Protein AF-0000000087523598 (afdb_homodimer)

InterPro domains:
  IPR000644 CBS domain [PF00571] (16-59)
  IPR000644 CBS domain [PF00571] (72-126)
  IPR000644 CBS domain [PS51371] (9-70)
  IPR000644 CBS domain [PS51371] (76-131)
  IPR000644 CBS domain [SM00116] (14-61)
  IPR000644 CBS domain [SM00116] (79-126)
  IPR044725 CBS domain-containing protein CBSX3, CBS domain [cd04623] (12-123)
  IPR046342 CBS domain superfamily [G3DSA:3.10.580.10] (2-142)
  IPR046342 CBS domain superfamily [SSF54631] (15-140)
  IPR051257 Diverse Function CBS-Domain-Containing Protein [PTHR43080] (14-141)

Solvent-accessible surface area (backbone atoms only — not comparable to full-atom values): 15356 Å² total; per-residue (Å²): 132,64,23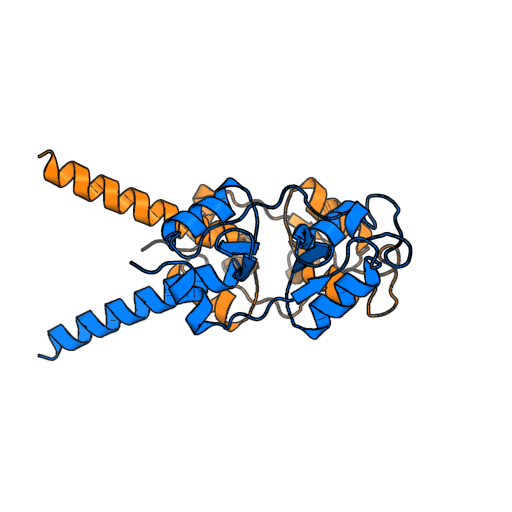,43,46,60,54,35,70,73,75,48,54,74,74,60,65,38,43,47,74,39,28,37,43,56,48,45,51,50,23,60,74,69,73,42,64,56,31,40,22,30,61,82,80,40,79,64,24,35,39,37,36,60,37,51,52,61,52,24,66,78,62,74,46,50,48,76,79,31,38,33,60,79,47,34,46,64,83,64,72,66,44,39,47,78,40,36,49,68,57,51,55,50,47,33,58,75,69,70,47,58,66,37,41,26,34,59,89,78,39,75,62,30,65,45,39,52,65,54,54,53,47,49,53,51,52,51,52,54,52,51,50,51,51,54,50,56,58,61,78,94,130,64,23,42,46,60,55,34,69,73,75,48,51,74,76,59,65,39,42,47,74,40,27,37,42,57,51,45,51,50,22,61,74,68,73,43,65,54,30,40,22,30,61,83,80,41,80,62,25,34,38,36,36,60,38,50,52,60,53,26,65,77,63,74,44,49,49,75,79,30,39,34,59,80,49,35,46,64,82,64,70,65,43,39,48,78,41,36,52,68,56,52,53,50,45,31,59,74,70,70,46,57,65,37,41,26,32,59,89,79,40,75,61,27,65,45,38,52,67,55,52,52,46,49,53,51,52,50,51,52,51,52,49,51,52,55,49,56,59,60,77,94

Radius of gyration: 20.02 Å; Cα contacts (8 Å, |Δi|>4): 479; chains: 2; bounding box: 51×65×48 Å

Nearest PDB structures (foldseek):
  4fry-assembly1_A  TM=9.814E-01  e=2.074E-16  Burkholderia ambifaria MC40-6
  2rc3-assembly1_D  TM=9.740E-01  e=4.924E-16  Nitrosomonas europaea ATCC 19718
  3fhm-assembly2_C  TM=9.532E-01  e=2.291E-12  Agrobacterium fabrum str. C58
  2yzi-assembly1_A  TM=9.212E-01  e=1.159E-10  Pyrococcus horikoshii
  5nmu-assembly1_C-2  TM=8.965E-01  e=7.459E-10  Microcystis aeruginosa PCC 7806

Foldseek 3Di:
DAFQLNLCVVPDADAAAAEQFQFLVVQVVSCVVVVHFKHFYDDDQAGFFMAGVVLVVPPDVVVPHDRRRDGSNRRTDPPAAAAERGHHLVNVVVCCVVVVHFKHFYDDVRGTRHMDGVVSSVVVVVVVVVVVVVVVVVVVVD/DAFQLNLCVVPDADAAAAEQFDFLVVQVVSCVVVVHFKHFYDDDQAGFFMAGVVLVVPPDVVVPHDRRRDGSNRRTDPPAAAAERGHHLVNVVVCCVVVVHFKHFYDDVRGTRHMDGVVSSVVVVVVVVVVVVVVVVVVVVD

Secondary structure (DSSP, 8-state):
--BHHHHHHHH-----EE-TTSBHHHHHHHHHHHT-SEEEEEETTEEEEEEEHHHHHHHTGGGT--TTT-BGGGTSBSSPP-B-TT-BHHHHHHHHHHHT-SEEEEEETTEEEEEEEHHHHHHHHHHHHHHHHHHHHHHHH-/--BHHHHHHHH-----EE-TTSBHHHHHHHHHHHT-SEEEEEETTEEEEEEEHHHHHHHTGGGT--TTT-BGGGTSBSSPP-B-TT-BHHHHHHHHHHHT-SEEEEEETTEEEEEEEHHHHHHHHHHHHHHHHHHHHHHHH-

Sequence (284 aa):
MRNARHLLEGKGDAIYSAAPQDSVLTAIRRMAEHHVGALLVMDGERLVGIVSERDYARKVILMDRSSRDTAVADIMAAPVITVTPTTTLSECMHTVTTQRIRHLPVVDGERVVGVLSIGDLVKAVIDEQSEEIEQLQTYITRMRNARHLLEGKGDAIYSAAPQDSVLTAIRRMAEHHVGALLVMDGERLVGIVSERDYARKVILMDRSSRDTAVADIMAAPVITVTPTTTLSECMHTVTTQRIRHLPVVDGERVVGVLSIGDLVKAVIDEQSEEIEQLQTYITR

Structure (mmCIF, N/CA/C/O backbone):
data_AF-0000000087523598-model_v1
#
loop_
_entity.id
_entity.type
_entity.pdbx_description
1 polymer 'CBS domain protein'
#
loop_
_atom_site.group_PDB
_atom_site.id
_atom_site.type_symbol
_atom_site.label_atom_id
_atom_site.label_alt_id
_atom_site.label_comp_id
_atom_site.label_asym_id
_atom_site.label_entity_id
_atom_site.label_seq_id
_atom_site.pdbx_PDB_ins_code
_atom_site.Cartn_x
_atom_site.Cartn_y
_atom_site.Cartn_z
_atom_site.occupancy
_atom_site.B_iso_or_equiv
_atom_site.auth_seq_id
_atom_site.auth_comp_id
_atom_site.auth_asym_id
_atom_site.auth_atom_id
_atom_site.pdbx_PDB_model_num
ATOM 1 N N . MET A 1 1 ? -12.961 19.672 10.336 1 73.94 1 MET A N 1
ATOM 2 C CA . MET A 1 1 ? -11.961 18.609 10.25 1 73.94 1 MET A CA 1
ATOM 3 C C . MET A 1 1 ? -12.367 17.562 9.211 1 73.94 1 MET A C 1
ATOM 5 O O . MET A 1 1 ? -13.539 17.203 9.117 1 73.94 1 MET A O 1
ATOM 9 N N . ARG A 1 2 ? -11.484 17.172 8.312 1 88.25 2 ARG A N 1
ATOM 10 C CA . ARG A 1 2 ? -11.836 16.219 7.258 1 88.25 2 ARG A CA 1
ATOM 11 C C . ARG A 1 2 ? -12.055 14.828 7.828 1 88.25 2 ARG A C 1
ATOM 13 O O . ARG A 1 2 ? -11.281 14.367 8.672 1 88.25 2 ARG A O 1
ATOM 20 N N . ASN A 1 3 ? -13.227 14.328 7.48 1 95.25 3 ASN A N 1
ATOM 21 C CA . ASN A 1 3 ? -13.547 12.977 7.941 1 95.25 3 ASN A CA 1
ATOM 22 C C . ASN A 1 3 ? -13.773 12.031 6.77 1 95.25 3 ASN A C 1
ATOM 24 O O . ASN A 1 3 ? -13.648 12.422 5.609 1 95.25 3 ASN A O 1
ATOM 28 N N . ALA A 1 4 ? -14.078 10.734 7.059 1 96.75 4 ALA A N 1
ATOM 29 C CA . ALA A 1 4 ? -14.172 9.68 6.051 1 96.75 4 ALA A CA 1
ATOM 30 C C . ALA A 1 4 ? -15.234 10.008 5.008 1 96.75 4 ALA A C 1
ATOM 32 O O . ALA A 1 4 ? -15.055 9.75 3.818 1 96.75 4 ALA A O 1
ATOM 33 N N . ARG A 1 5 ? -16.328 10.578 5.445 1 95.19 5 ARG A N 1
ATOM 34 C CA . ARG A 1 5 ? -17.391 10.961 4.531 1 95.19 5 ARG A CA 1
ATOM 35 C C . ARG A 1 5 ? -16.906 11.953 3.486 1 95.19 5 ARG A C 1
ATOM 37 O O . ARG A 1 5 ? -17.188 11.805 2.295 1 95.19 5 ARG A O 1
ATOM 44 N N . HIS A 1 6 ? -16.234 12.969 3.906 1 93.94 6 HIS A N 1
ATOM 45 C CA . HIS A 1 6 ? -15.695 13.984 3.012 1 93.94 6 HIS A CA 1
ATOM 46 C C . HIS A 1 6 ? -14.742 13.375 1.992 1 93.94 6 HIS A C 1
ATOM 48 O O . HIS A 1 6 ? -14.758 13.742 0.815 1 93.94 6 HIS A O 1
ATOM 54 N N . LEU A 1 7 ? -13.906 12.43 2.52 1 94.75 7 LEU A N 1
ATOM 55 C CA . LEU A 1 7 ? -12.93 11.7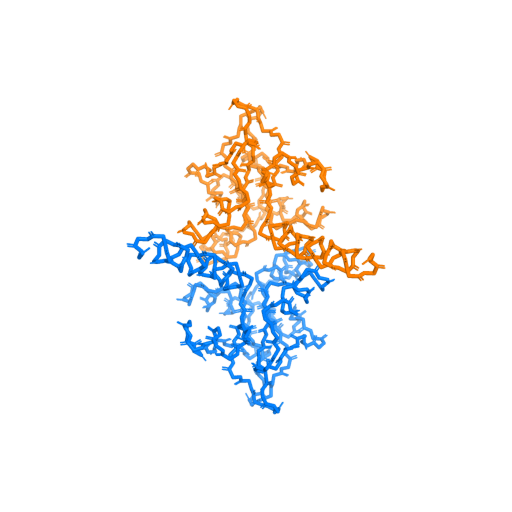97 1.636 1 94.75 7 LEU A CA 1
ATOM 56 C C . LEU A 1 7 ? -13.633 10.953 0.576 1 94.75 7 LEU A C 1
ATOM 58 O O . LEU A 1 7 ? -13.219 10.938 -0.584 1 94.75 7 LEU A O 1
ATOM 62 N N . LEU A 1 8 ? -14.695 10.25 0.98 1 95.5 8 LEU A N 1
ATOM 63 C CA . LEU A 1 8 ? -15.445 9.414 0.044 1 95.5 8 LEU A CA 1
ATOM 64 C C . LEU A 1 8 ? -16.141 10.266 -1.011 1 95.5 8 LEU A C 1
ATOM 66 O O . LEU A 1 8 ? -16.25 9.859 -2.168 1 95.5 8 LEU A O 1
ATOM 70 N N . GLU A 1 9 ? -16.656 11.398 -0.624 1 92 9 GLU A N 1
ATOM 71 C CA . GLU A 1 9 ? -17.328 12.305 -1.554 1 92 9 GLU A CA 1
ATOM 72 C C . GLU A 1 9 ? -16.375 12.75 -2.666 1 92 9 GLU A C 1
ATOM 74 O O . GLU A 1 9 ? -16.797 12.93 -3.811 1 92 9 GLU A O 1
ATOM 79 N N . GLY A 1 10 ? -15.164 12.898 -2.402 1 87.94 10 GLY A N 1
ATOM 80 C CA . GLY A 1 10 ? -14.188 13.32 -3.391 1 87.94 10 GLY A CA 1
ATOM 81 C C . GLY A 1 10 ? -13.773 12.211 -4.336 1 87.94 10 GLY A C 1
ATOM 82 O O . GLY A 1 10 ? -13.508 12.453 -5.512 1 87.94 10 GLY A O 1
ATOM 83 N N . LYS A 1 11 ? -13.594 11.039 -3.846 1 85.5 11 LYS A N 1
ATOM 84 C CA . LYS A 1 11 ? -13.055 9.945 -4.652 1 85.5 11 LYS A CA 1
ATOM 85 C C . LYS A 1 11 ? -14.172 9.156 -5.32 1 85.5 11 LYS A C 1
ATOM 87 O O . LYS A 1 11 ? -13.953 8.508 -6.344 1 85.5 11 LYS A O 1
ATOM 92 N N . GLY A 1 12 ? -15.344 9.203 -4.797 1 80.75 12 GLY A N 1
ATOM 93 C CA . GLY A 1 12 ? -16.438 8.336 -5.195 1 80.75 12 GLY A CA 1
ATOM 94 C C . GLY A 1 12 ? -16.656 7.18 -4.234 1 80.75 12 GLY A C 1
ATOM 95 O O . GLY A 1 12 ? -15.805 6.887 -3.396 1 80.75 12 GLY A O 1
ATOM 96 N N . ASP A 1 13 ? -17.828 6.559 -4.332 1 73.75 13 ASP A N 1
ATOM 97 C CA . ASP A 1 13 ? -18.219 5.551 -3.354 1 73.75 13 ASP A CA 1
ATOM 98 C C . ASP A 1 13 ? -18.312 4.168 -3.996 1 73.75 13 ASP A C 1
ATOM 100 O O . ASP A 1 13 ? -19 3.283 -3.49 1 73.75 13 ASP A O 1
ATOM 104 N N . ALA A 1 14 ? -17.5 3.998 -5.047 1 87 14 ALA A N 1
ATOM 105 C CA . ALA A 1 14 ? -17.531 2.678 -5.672 1 87 14 ALA A CA 1
ATOM 106 C C . ALA A 1 14 ? -17.016 1.607 -4.715 1 87 14 ALA A C 1
ATOM 108 O O . ALA A 1 14 ? -16.031 1.823 -4 1 87 14 ALA A O 1
ATOM 109 N N . ILE A 1 15 ? -17.75 0.585 -4.637 1 92.94 15 ILE A N 1
ATOM 110 C CA . ILE A 1 15 ? -17.391 -0.559 -3.812 1 92.94 15 ILE A CA 1
ATOM 111 C C . ILE A 1 15 ? -17.109 -1.769 -4.703 1 92.94 15 ILE A C 1
ATOM 113 O O . ILE A 1 15 ? -18.016 -2.264 -5.387 1 92.94 15 ILE A O 1
ATOM 117 N N . TYR A 1 16 ? -15.93 -2.189 -4.75 1 97.88 16 TYR A N 1
ATOM 118 C CA . TYR A 1 16 ? -15.555 -3.406 -5.461 1 97.88 16 TYR A CA 1
ATOM 119 C C . TYR A 1 16 ? -15.438 -4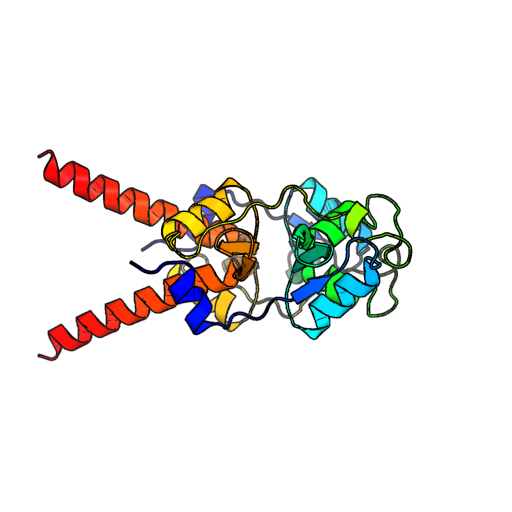.586 -4.504 1 97.88 16 TYR A C 1
ATOM 121 O O . TYR A 1 16 ? -14.844 -4.461 -3.428 1 97.88 16 TYR A O 1
ATOM 129 N N . SER A 1 17 ? -16.062 -5.664 -4.844 1 98.56 17 SER A N 1
ATOM 130 C CA . SER A 1 17 ? -16.156 -6.762 -3.891 1 98.56 17 SER A CA 1
ATOM 131 C C . SER A 1 17 ? -15.992 -8.109 -4.582 1 98.56 17 SER A C 1
ATOM 133 O O . SER A 1 17 ? -16.016 -8.188 -5.812 1 98.56 17 SER A O 1
ATOM 135 N N . ALA A 1 18 ? -15.719 -9.102 -3.867 1 98.81 18 ALA A N 1
ATOM 136 C CA . ALA A 1 18 ? -15.758 -10.508 -4.25 1 98.81 18 ALA A CA 1
ATOM 137 C C . ALA A 1 18 ? -16.656 -11.312 -3.312 1 98.81 18 ALA A C 1
ATOM 139 O O . ALA A 1 18 ? -16.938 -10.875 -2.191 1 98.81 18 ALA A O 1
ATOM 140 N N . ALA A 1 19 ? -17.125 -12.406 -3.783 1 98.81 19 ALA A N 1
ATOM 141 C CA . ALA A 1 19 ? -17.797 -13.367 -2.914 1 98.81 19 ALA A CA 1
ATOM 142 C C . ALA A 1 19 ? -16.797 -14.297 -2.244 1 98.81 19 ALA A C 1
ATOM 144 O O . ALA A 1 19 ? -15.703 -14.547 -2.779 1 98.81 19 ALA A O 1
ATOM 145 N N . PRO A 1 20 ? -17.172 -14.875 -1.056 1 98.75 20 PRO A N 1
ATOM 146 C CA . PRO A 1 20 ? -16.266 -15.773 -0.359 1 98.75 20 PRO A CA 1
ATOM 147 C C . PRO A 1 20 ? -15.844 -16.969 -1.217 1 98.75 20 PRO A C 1
ATOM 149 O O . PRO A 1 20 ? -14.711 -17.438 -1.107 1 98.75 20 PRO A O 1
ATOM 152 N N . GLN A 1 21 ? -16.656 -17.375 -2.139 1 98.69 21 GLN A N 1
ATOM 153 C CA . GLN A 1 21 ? -16.406 -18.609 -2.881 1 98.69 21 GLN A CA 1
ATOM 154 C C . GLN A 1 21 ? -15.68 -18.312 -4.191 1 98.69 21 GLN A C 1
ATOM 156 O O . GLN A 1 21 ? -15.227 -19.234 -4.871 1 98.69 21 GLN A O 1
ATOM 161 N N . ASP A 1 22 ? -15.672 -17.031 -4.57 1 98.81 22 ASP A N 1
ATOM 162 C CA . ASP A 1 22 ? -14.898 -16.703 -5.766 1 98.81 22 ASP A CA 1
ATOM 163 C C . ASP A 1 22 ? -13.477 -17.266 -5.668 1 98.81 22 ASP A C 1
ATOM 165 O O . ASP A 1 22 ? -12.938 -17.406 -4.57 1 98.81 22 ASP A O 1
ATOM 169 N N . SER A 1 23 ? -12.859 -17.578 -6.781 1 98.88 23 SER A N 1
ATOM 170 C CA . SER A 1 23 ? -11.453 -17.984 -6.773 1 98.88 23 SER A CA 1
ATOM 171 C C . SER A 1 23 ? -10.539 -16.781 -6.535 1 98.88 23 SER A C 1
ATOM 173 O O . SER A 1 23 ? -10.891 -15.648 -6.875 1 98.88 23 SER A O 1
ATOM 175 N N . VAL A 1 24 ? -9.422 -17.016 -6.043 1 98.88 24 VAL A N 1
ATOM 176 C CA . VAL A 1 24 ? -8.414 -15.984 -5.859 1 98.88 24 VAL A CA 1
ATOM 177 C C . VAL A 1 24 ? -8.055 -15.367 -7.207 1 98.88 24 VAL A C 1
ATOM 179 O O . VAL A 1 24 ? -7.855 -14.156 -7.309 1 98.88 24 VAL A O 1
ATOM 182 N N . LEU A 1 25 ? -8.047 -16.188 -8.234 1 98.88 25 LEU A N 1
ATOM 183 C CA . LEU A 1 25 ? -7.766 -15.68 -9.578 1 98.88 25 LEU A CA 1
ATOM 184 C C . LEU A 1 25 ? -8.797 -14.633 -9.992 1 98.88 25 LEU A C 1
ATOM 186 O O . LEU A 1 25 ? -8.438 -13.578 -10.516 1 98.88 25 LEU A O 1
ATOM 190 N N . THR A 1 26 ? -9.992 -14.938 -9.742 1 98.81 26 THR A N 1
ATOM 191 C CA . THR A 1 26 ? -11.062 -14 -10.055 1 98.81 26 THR A CA 1
ATOM 192 C C . THR A 1 26 ? -10.875 -12.688 -9.297 1 98.81 26 THR A C 1
ATOM 194 O O . THR A 1 26 ? -11.062 -11.609 -9.859 1 98.81 26 THR A O 1
ATOM 197 N N . ALA A 1 27 ? -10.523 -12.805 -8.062 1 98.88 27 ALA A N 1
ATOM 198 C CA . ALA A 1 27 ? -10.297 -11.625 -7.238 1 98.88 27 ALA A CA 1
ATOM 199 C C . ALA A 1 27 ? -9.156 -10.773 -7.797 1 98.88 27 ALA A C 1
ATOM 201 O O . ALA A 1 27 ? -9.281 -9.555 -7.91 1 98.88 27 ALA A O 1
ATOM 202 N N . ILE A 1 28 ? -8.047 -11.398 -8.195 1 98.88 28 ILE A N 1
ATOM 203 C CA . ILE A 1 28 ? -6.891 -10.688 -8.719 1 98.88 28 ILE A CA 1
ATOM 204 C C . ILE A 1 28 ? -7.25 -10.023 -10.047 1 98.88 28 ILE A C 1
ATOM 206 O O . ILE A 1 28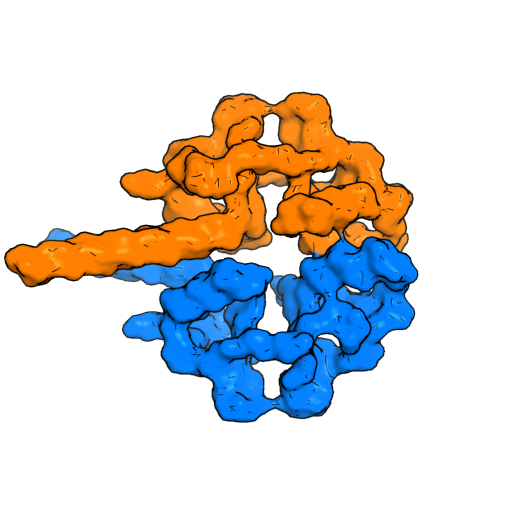 ? -6.852 -8.883 -10.305 1 98.88 28 ILE A O 1
ATOM 210 N N . ARG A 1 29 ? -7.984 -10.703 -10.852 1 98.88 29 ARG A N 1
ATOM 211 C CA . ARG A 1 29 ? -8.445 -10.133 -12.117 1 98.88 29 ARG A CA 1
ATOM 212 C C . ARG A 1 29 ? -9.297 -8.891 -11.875 1 98.88 29 ARG A C 1
ATOM 214 O O . ARG A 1 29 ? -9.141 -7.887 -12.57 1 98.88 29 ARG A O 1
ATOM 221 N N . ARG A 1 30 ? -10.18 -8.961 -10.961 1 98.81 30 ARG A N 1
ATOM 222 C CA . ARG A 1 30 ? -11.055 -7.844 -10.641 1 98.81 30 ARG A CA 1
ATOM 223 C C . ARG A 1 30 ? -10.258 -6.668 -10.086 1 98.81 30 ARG A C 1
ATOM 225 O O . ARG A 1 30 ? -10.539 -5.512 -10.414 1 98.81 30 ARG A O 1
ATOM 232 N N . MET A 1 31 ? -9.266 -6.941 -9.234 1 98.62 31 MET A N 1
ATOM 233 C CA . MET A 1 31 ? -8.391 -5.879 -8.742 1 98.62 31 MET A CA 1
ATOM 234 C C . MET A 1 31 ? -7.703 -5.164 -9.898 1 98.62 31 MET A C 1
ATOM 236 O O . MET A 1 31 ? -7.625 -3.934 -9.914 1 98.62 31 MET A O 1
ATOM 240 N N . ALA A 1 32 ? -7.211 -5.934 -10.836 1 98.62 32 ALA A N 1
ATOM 241 C CA . ALA A 1 32 ? -6.527 -5.367 -11.992 1 98.62 32 ALA A CA 1
ATOM 242 C C . ALA A 1 32 ? -7.48 -4.535 -12.844 1 98.62 32 ALA A C 1
ATOM 244 O O . ALA A 1 32 ? -7.129 -3.443 -13.297 1 98.62 32 ALA A O 1
ATOM 245 N N . GLU A 1 33 ? -8.664 -5.031 -13.031 1 98.12 33 GLU A N 1
ATOM 246 C CA . GLU A 1 33 ? -9.688 -4.371 -13.844 1 98.12 33 GLU A CA 1
ATOM 247 C C . GLU A 1 33 ? -10.039 -3.002 -13.281 1 98.12 33 GLU A C 1
ATOM 249 O O . GLU A 1 33 ? -10.219 -2.039 -14.031 1 98.12 33 GLU A O 1
ATOM 254 N N . HIS A 1 34 ? -10.109 -2.916 -11.977 1 97.06 34 HIS A N 1
ATOM 255 C CA . HIS A 1 34 ? -10.586 -1.69 -11.344 1 97.06 34 HIS A CA 1
ATOM 256 C C . HIS A 1 34 ? -9.422 -0.873 -10.789 1 97.06 34 HIS A C 1
ATOM 258 O O . HIS A 1 34 ? -9.633 0.193 -10.203 1 97.06 34 HIS A O 1
ATOM 264 N N . HIS A 1 35 ? -8.18 -1.366 -10.883 1 96.38 35 HIS A N 1
ATOM 265 C CA . HIS A 1 35 ? -6.957 -0.706 -10.453 1 96.38 35 HIS A CA 1
ATOM 266 C C . HIS A 1 35 ? -6.969 -0.451 -8.945 1 96.38 35 HIS A C 1
ATOM 268 O O . HIS A 1 35 ? -6.629 0.646 -8.492 1 96.38 35 HIS A O 1
ATOM 274 N N . VAL A 1 36 ? -7.438 -1.488 -8.211 1 97.44 36 VAL A N 1
ATOM 275 C CA . VAL A 1 36 ? -7.426 -1.431 -6.75 1 97.44 36 VAL A CA 1
ATOM 276 C C . VAL A 1 36 ? -6.594 -2.584 -6.195 1 97.44 36 VAL A C 1
ATOM 278 O O . VAL A 1 36 ? -6.398 -3.598 -6.867 1 97.44 36 VAL A O 1
ATOM 281 N N . GLY A 1 37 ? -6.062 -2.418 -4.934 1 98.31 37 GLY A N 1
ATOM 282 C CA . GLY A 1 37 ? -5.199 -3.428 -4.34 1 98.31 37 GLY A CA 1
ATOM 283 C C . GLY A 1 37 ? -5.93 -4.344 -3.377 1 98.31 37 GLY A C 1
ATOM 284 O O . GLY A 1 37 ? -5.312 -5.199 -2.738 1 98.31 37 GLY A O 1
ATOM 285 N N . ALA A 1 38 ? -7.281 -4.113 -3.219 1 98.69 38 ALA A N 1
ATOM 286 C CA . ALA A 1 38 ? -8.086 -4.957 -2.336 1 98.69 38 ALA A CA 1
ATOM 287 C C . ALA A 1 38 ? -9.547 -4.965 -2.77 1 98.69 38 ALA A C 1
ATOM 289 O O . ALA A 1 38 ? -10 -4.059 -3.475 1 98.69 38 ALA A O 1
ATOM 290 N N . LEU A 1 39 ? -10.234 -6.02 -2.391 1 98.88 39 LEU A N 1
ATOM 291 C CA . LEU A 1 39 ? -11.672 -6.156 -2.553 1 98.88 39 LEU A CA 1
ATOM 292 C C . LEU A 1 39 ? -12.344 -6.457 -1.217 1 98.88 39 LEU A C 1
ATOM 294 O O . LEU A 1 39 ? -11.82 -7.227 -0.412 1 98.88 39 LEU A O 1
ATOM 298 N N . LEU A 1 40 ? -13.508 -5.84 -1.054 1 98.75 40 LEU A N 1
ATOM 299 C CA . LEU A 1 40 ? -14.344 -6.309 0.048 1 98.75 40 LEU A CA 1
ATOM 300 C C . LEU A 1 40 ? -14.906 -7.691 -0.25 1 98.75 40 LEU A C 1
ATOM 302 O O . LEU A 1 40 ? -15.242 -7.996 -1.397 1 98.75 40 LEU A O 1
ATOM 306 N N . VAL A 1 41 ? -14.945 -8.492 0.758 1 98.88 41 VAL A N 1
ATOM 307 C CA . VAL A 1 41 ? -15.602 -9.781 0.593 1 98.88 41 VAL A CA 1
ATOM 308 C C . VAL A 1 41 ? -17.016 -9.719 1.167 1 98.88 41 VAL A C 1
ATOM 310 O O . VAL A 1 41 ? -17.188 -9.539 2.373 1 98.88 41 VAL A O 1
ATOM 313 N N . MET A 1 42 ? -17.969 -9.883 0.264 1 98.44 42 MET A N 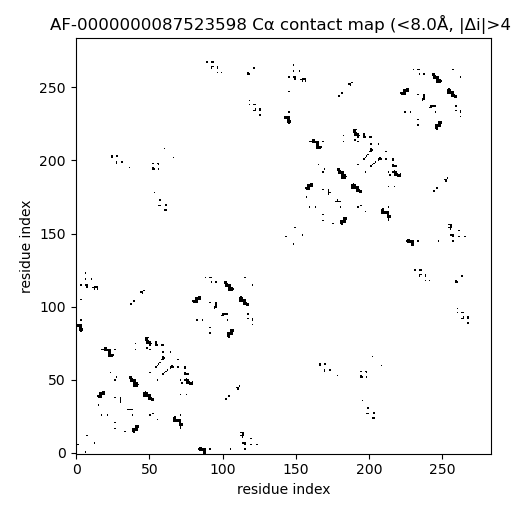1
ATOM 314 C CA . MET A 1 42 ? -19.375 -9.719 0.626 1 98.44 42 MET A CA 1
ATOM 315 C C . MET A 1 42 ? -20.109 -11.047 0.511 1 98.44 42 MET A C 1
ATOM 317 O O . MET A 1 42 ? -19.984 -11.75 -0.493 1 98.44 42 MET A O 1
ATOM 321 N N . ASP A 1 43 ? -20.781 -11.43 1.479 1 97.81 43 ASP A N 1
ATOM 322 C CA . ASP A 1 43 ? -21.781 -12.492 1.432 1 97.81 43 ASP A CA 1
ATOM 323 C C . ASP A 1 43 ? -23.203 -11.914 1.41 1 97.81 43 ASP A C 1
ATOM 325 O O . ASP A 1 43 ? -23.781 -11.648 2.463 1 97.81 43 ASP A O 1
ATOM 329 N N . GLY A 1 44 ? -23.75 -11.75 0.201 1 95.12 44 GLY A N 1
ATOM 330 C CA . GLY A 1 44 ? -24.922 -10.891 0.076 1 95.12 44 GLY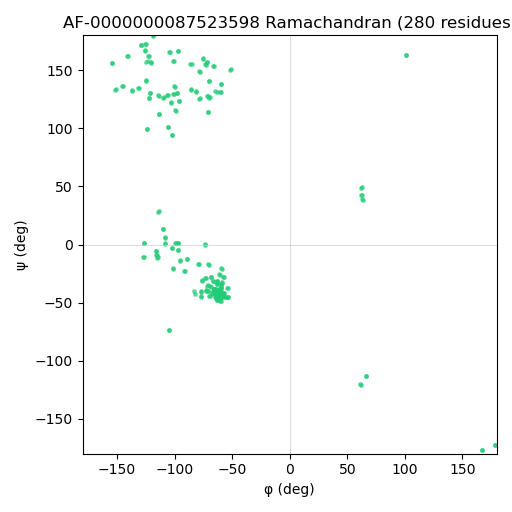 A CA 1
ATOM 331 C C . GLY A 1 44 ? -24.641 -9.453 0.474 1 95.12 44 GLY A C 1
ATOM 332 O O . GLY A 1 44 ? -23.75 -8.805 -0.082 1 95.12 44 GLY A O 1
ATOM 333 N N . GLU A 1 45 ? -25.359 -8.969 1.461 1 94 45 GLU A N 1
ATOM 334 C CA . GLU A 1 45 ? -25.188 -7.586 1.898 1 94 45 GLU A CA 1
ATOM 335 C C . GLU A 1 45 ? -24.25 -7.5 3.102 1 94 45 GLU A C 1
ATOM 337 O O . GLU A 1 45 ? -23.922 -6.402 3.566 1 94 45 GLU A O 1
ATOM 342 N N . ARG A 1 46 ? -23.766 -8.641 3.482 1 96.38 46 ARG A N 1
ATOM 343 C CA . ARG A 1 46 ? -22.953 -8.688 4.695 1 96.38 46 ARG A CA 1
ATOM 344 C C . ARG A 1 46 ? -21.469 -8.617 4.363 1 96.38 46 ARG A C 1
ATOM 346 O O . ARG A 1 46 ? -20.969 -9.391 3.537 1 96.38 46 ARG A O 1
ATOM 353 N N . LEU A 1 47 ? -20.797 -7.66 4.91 1 98.31 47 LEU A N 1
ATOM 354 C CA . LEU A 1 47 ? -19.328 -7.59 4.836 1 98.31 47 LEU A CA 1
ATOM 355 C C . LEU A 1 47 ? -18.688 -8.664 5.707 1 98.31 47 LEU A C 1
ATOM 357 O O . LEU A 1 47 ? -18.797 -8.617 6.934 1 98.31 47 LEU A O 1
ATOM 361 N N . VAL A 1 48 ? -18 -9.633 5.059 1 98.31 48 VAL A N 1
ATOM 362 C CA . VAL A 1 48 ? -17.516 -10.773 5.84 1 98.31 48 VAL A CA 1
ATOM 363 C C . VAL A 1 48 ? -15.992 -10.797 5.844 1 98.31 48 VAL A C 1
ATOM 365 O O . VAL A 1 48 ? -15.383 -11.594 6.559 1 98.31 48 VAL A O 1
ATOM 368 N N . GLY A 1 49 ? -15.336 -9.977 5.062 1 98.56 49 GLY A N 1
ATOM 369 C CA . GLY A 1 49 ? -13.883 -9.938 5.027 1 98.56 49 GLY A CA 1
ATOM 370 C C . GLY A 1 49 ? -13.336 -8.945 4.016 1 98.56 49 GLY A C 1
ATOM 371 O O . GLY A 1 49 ? -14.086 -8.125 3.475 1 98.56 49 GLY A O 1
ATOM 372 N N . ILE A 1 50 ? -12.094 -8.945 3.805 1 98.88 50 ILE A N 1
ATOM 373 C CA . ILE A 1 50 ? -11.375 -8.172 2.797 1 98.88 50 ILE A CA 1
ATOM 374 C C . ILE A 1 50 ? -10.188 -8.984 2.271 1 98.88 50 ILE A C 1
ATOM 376 O O . ILE A 1 50 ? -9.516 -9.672 3.037 1 98.88 50 ILE A O 1
ATOM 380 N N . VAL A 1 51 ? -9.984 -8.984 0.989 1 98.88 51 VAL A N 1
ATOM 381 C CA . VAL A 1 51 ? -8.859 -9.68 0.377 1 98.88 51 VAL A CA 1
ATOM 382 C C . VAL A 1 51 ? -8 -8.68 -0.401 1 98.88 51 VAL A C 1
ATOM 384 O O . VAL A 1 51 ? -8.523 -7.859 -1.152 1 98.88 51 VAL A O 1
ATOM 387 N N . SER A 1 52 ? -6.664 -8.711 -0.172 1 98.88 52 SER A N 1
ATOM 388 C CA . SER A 1 52 ? -5.766 -7.723 -0.76 1 98.88 52 SER A CA 1
ATOM 389 C C . SER A 1 52 ? -4.641 -8.398 -1.542 1 98.88 52 SER A C 1
ATOM 391 O O . SER A 1 52 ? -4.512 -9.625 -1.521 1 98.88 52 SER A O 1
ATOM 393 N N . GLU A 1 53 ? -3.863 -7.562 -2.248 1 98.75 53 GLU A N 1
ATOM 394 C CA . GLU A 1 53 ? -2.66 -8.016 -2.941 1 98.75 53 GLU A CA 1
ATOM 395 C C . GLU A 1 53 ? -1.67 -8.648 -1.97 1 98.75 53 GLU A C 1
ATOM 397 O O . GLU A 1 53 ? -0.983 -9.609 -2.318 1 98.75 53 GLU A O 1
ATOM 402 N N . ARG A 1 54 ? -1.628 -8.188 -0.758 1 98.5 54 ARG A N 1
ATOM 403 C CA . ARG A 1 54 ? -0.75 -8.766 0.253 1 98.5 54 ARG A CA 1
ATOM 404 C C . ARG A 1 54 ? -1.231 -10.156 0.663 1 98.5 54 ARG A C 1
ATOM 406 O O . ARG A 1 54 ? -0.423 -11.062 0.874 1 98.5 54 ARG A O 1
ATOM 413 N N . ASP A 1 55 ? -2.516 -10.289 0.877 1 98.75 55 ASP A N 1
ATOM 414 C CA . ASP A 1 55 ? -3.039 -11.625 1.168 1 98.75 55 ASP A CA 1
ATOM 415 C C . ASP A 1 55 ? -2.623 -12.625 0.093 1 98.75 55 ASP A C 1
ATOM 417 O O . ASP A 1 55 ? -2.209 -13.742 0.407 1 98.75 55 ASP A O 1
ATOM 421 N N . TYR A 1 56 ? -2.775 -12.156 -1.152 1 98.88 56 TYR A N 1
ATOM 422 C CA . TYR A 1 56 ? -2.379 -12.992 -2.277 1 98.88 56 TYR A CA 1
ATOM 423 C C . TYR A 1 56 ? -0.897 -13.344 -2.201 1 98.88 56 TYR A C 1
ATOM 425 O O . TYR A 1 56 ? -0.522 -14.508 -2.316 1 98.88 56 TYR A O 1
ATOM 433 N N . ALA A 1 57 ? -0.109 -12.352 -1.917 1 98.69 57 ALA A N 1
ATOM 434 C CA . ALA A 1 57 ? 1.341 -12.531 -1.909 1 98.69 57 ALA A CA 1
ATOM 435 C C . ALA A 1 57 ? 1.777 -13.438 -0.76 1 98.69 57 ALA A C 1
ATOM 437 O O . ALA A 1 57 ? 2.752 -14.18 -0.884 1 98.69 57 ALA A O 1
ATOM 438 N N . ARG A 1 58 ? 1.002 -13.453 0.32 1 98.56 58 ARG A N 1
ATOM 439 C CA . ARG A 1 58 ? 1.454 -14.117 1.54 1 98.56 58 ARG A CA 1
ATOM 440 C C . ARG A 1 58 ? 0.803 -15.484 1.695 1 98.56 58 ARG A C 1
ATOM 442 O O . ARG A 1 58 ? 1.333 -16.359 2.389 1 98.56 58 ARG A O 1
ATOM 449 N N . LYS A 1 59 ? -0.312 -15.719 1.04 1 98.62 59 LYS A N 1
ATOM 450 C CA . LYS A 1 59 ? -1.104 -16.859 1.485 1 98.62 59 LYS A CA 1
ATOM 451 C C . LYS A 1 59 ? -1.41 -17.812 0.325 1 98.62 59 LYS A C 1
ATOM 453 O O . LYS A 1 59 ? -2.148 -18.781 0.487 1 98.62 59 LYS A O 1
ATOM 458 N N . VAL A 1 60 ? -0.941 -17.531 -0.856 1 98.31 60 VAL A N 1
ATOM 459 C CA . VAL A 1 60 ? -1.246 -18.438 -1.97 1 98.31 60 VAL A CA 1
ATOM 460 C C . VAL A 1 60 ? -0.017 -19.266 -2.312 1 98.31 60 VAL A C 1
ATOM 462 O O . VAL A 1 60 ? 0.132 -20.391 -1.824 1 98.31 60 VAL A O 1
ATOM 465 N N . ILE A 1 61 ? 0.974 -18.656 -2.945 1 97.38 61 ILE A N 1
ATOM 466 C CA . ILE A 1 61 ? 2.098 -19.453 -3.424 1 97.38 61 ILE A CA 1
ATOM 467 C C . ILE A 1 61 ? 2.936 -19.922 -2.24 1 97.38 61 ILE A C 1
ATOM 469 O O . ILE A 1 61 ? 3.434 -21.062 -2.238 1 97.38 61 ILE A O 1
ATOM 473 N N . LEU A 1 62 ? 3.092 -19.188 -1.208 1 98.06 62 LEU A N 1
ATOM 474 C CA . LEU A 1 62 ? 3.912 -19.547 -0.053 1 98.06 62 LEU A CA 1
ATOM 475 C C . LEU A 1 62 ? 3.27 -20.656 0.754 1 98.06 62 LEU A C 1
ATOM 477 O O . LEU A 1 62 ? 3.936 -21.312 1.563 1 98.06 62 LEU A O 1
ATOM 481 N N . MET A 1 63 ? 2.006 -20.828 0.494 1 97.94 63 ME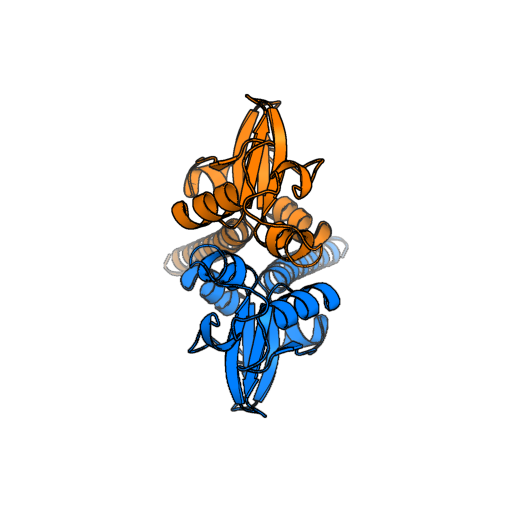T A N 1
ATOM 482 C CA . MET A 1 63 ? 1.298 -21.891 1.2 1 97.94 63 MET A CA 1
ATOM 483 C C . MET A 1 63 ? 0.938 -23.031 0.25 1 97.94 63 MET A C 1
ATOM 485 O O . MET A 1 63 ? 0.078 -23.859 0.562 1 97.94 63 MET A O 1
ATOM 489 N N . ASP A 1 64 ? 1.518 -23.016 -0.905 1 96.69 64 ASP A N 1
ATOM 490 C CA . ASP A 1 64 ? 1.395 -24.047 -1.925 1 96.69 64 ASP A CA 1
ATOM 491 C C . ASP A 1 64 ? -0.046 -24.172 -2.418 1 96.69 64 ASP A C 1
ATOM 493 O O . ASP A 1 64 ? -0.555 -25.281 -2.609 1 96.69 64 ASP A O 1
ATOM 497 N N . ARG A 1 65 ? -0.678 -23.031 -2.541 1 97.38 65 ARG A N 1
ATOM 498 C CA . ARG A 1 65 ? -2.037 -22.969 -3.07 1 97.38 65 ARG A CA 1
ATOM 499 C C . ARG A 1 65 ? -2.037 -22.547 -4.531 1 97.38 65 ARG A C 1
ATOM 501 O O . ARG A 1 65 ? -1.074 -21.938 -5.008 1 97.38 65 ARG A O 1
ATOM 508 N N . SER A 1 66 ? -3.115 -22.891 -5.195 1 96.06 66 SER A N 1
ATOM 509 C CA . SER A 1 66 ? -3.377 -22.422 -6.547 1 96.06 66 SER A CA 1
ATOM 510 C C . SER A 1 66 ? -4.371 -21.266 -6.543 1 96.06 66 SER A C 1
ATOM 512 O O . SER A 1 66 ? -5.422 -21.344 -5.902 1 96.06 66 SER A O 1
ATOM 514 N N . SER A 1 67 ? -4.082 -20.266 -7.328 1 97.62 67 SER A N 1
ATOM 515 C CA . SER A 1 67 ? -4.992 -19.125 -7.41 1 97.62 67 SER A CA 1
ATOM 516 C C . SER A 1 67 ? -6.34 -19.531 -7.996 1 97.62 67 SER A C 1
ATOM 518 O O . SER A 1 67 ? -7.375 -18.984 -7.629 1 97.62 67 SER A O 1
ATOM 520 N N . ARG A 1 68 ? -6.285 -20.469 -8.859 1 97.44 68 ARG A N 1
ATOM 521 C CA . ARG A 1 68 ? -7.492 -20.891 -9.562 1 97.44 68 ARG A CA 1
ATOM 522 C C . ARG A 1 68 ? -8.375 -21.75 -8.664 1 97.44 68 ARG A C 1
ATOM 524 O O . ARG A 1 68 ? -9.609 -21.688 -8.75 1 97.44 68 ARG A O 1
ATOM 531 N N . ASP A 1 69 ? -7.742 -22.484 -7.738 1 98 69 ASP A N 1
ATOM 532 C CA . ASP A 1 69 ? -8.492 -23.469 -6.973 1 98 69 ASP A CA 1
ATOM 533 C C . ASP A 1 69 ? -8.68 -23.016 -5.523 1 98 69 ASP A C 1
ATOM 535 O O . ASP A 1 69 ? -9.219 -23.766 -4.699 1 98 69 ASP A O 1
ATOM 539 N N . THR A 1 70 ? -8.219 -21.922 -5.176 1 98.75 70 THR A N 1
ATOM 540 C CA . THR A 1 70 ? -8.336 -21.391 -3.818 1 98.75 70 THR A CA 1
ATOM 541 C C . THR A 1 70 ? -9.453 -20.359 -3.732 1 98.75 70 THR A C 1
ATOM 543 O O . THR A 1 70 ? -9.531 -19.453 -4.57 1 98.75 70 THR A O 1
ATOM 546 N N . ALA A 1 71 ? -10.273 -20.578 -2.762 1 98.88 71 ALA A N 1
ATOM 547 C CA . ALA A 1 71 ? -11.359 -19.609 -2.557 1 98.88 71 ALA A CA 1
ATOM 548 C C . ALA A 1 71 ? -10.867 -18.359 -1.838 1 98.88 71 ALA A C 1
ATOM 550 O O . ALA A 1 71 ? -9.984 -18.438 -0.978 1 98.88 71 ALA A O 1
ATOM 551 N N . VAL A 1 72 ? -11.477 -17.219 -2.121 1 98.94 72 VAL A N 1
ATOM 552 C CA . VAL A 1 72 ? -11.18 -15.945 -1.463 1 98.94 72 VAL A CA 1
ATOM 553 C C . VAL A 1 72 ? -11.305 -16.109 0.05 1 98.94 72 VAL A C 1
ATOM 555 O O . VAL A 1 72 ? -10.477 -15.602 0.808 1 98.94 72 VAL A O 1
ATOM 558 N N . ALA A 1 73 ? -12.258 -16.875 0.506 1 98.81 73 ALA A N 1
ATOM 559 C CA . ALA A 1 73 ? -12.523 -17.078 1.929 1 98.81 73 ALA A CA 1
ATOM 560 C C . ALA A 1 73 ? -11.312 -17.703 2.623 1 98.81 73 ALA A C 1
ATOM 562 O O . ALA A 1 73 ? -11.109 -17.516 3.824 1 98.81 73 ALA A O 1
ATOM 563 N N . ASP A 1 74 ? -10.516 -18.391 1.925 1 98.75 74 ASP A N 1
ATOM 564 C CA . ASP A 1 74 ? -9.383 -19.109 2.5 1 98.75 74 ASP A CA 1
ATOM 565 C C . ASP A 1 74 ? -8.211 -18.156 2.758 1 98.75 74 ASP A C 1
ATOM 567 O O . ASP A 1 74 ? -7.277 -18.5 3.488 1 98.75 74 ASP A O 1
ATOM 571 N N . ILE A 1 75 ? -8.234 -16.969 2.137 1 98.81 75 ILE A N 1
ATOM 572 C CA . ILE A 1 75 ? -7.047 -16.141 2.291 1 98.81 75 ILE A CA 1
ATOM 573 C C . ILE A 1 75 ? -7.445 -14.75 2.797 1 98.81 75 ILE A C 1
ATOM 575 O O . ILE A 1 75 ? -6.586 -13.961 3.199 1 98.81 75 ILE A O 1
ATOM 579 N N . MET A 1 76 ? -8.742 -14.422 2.805 1 98.81 76 MET A N 1
ATOM 580 C CA . MET A 1 76 ? -9.188 -13.086 3.182 1 98.81 76 MET A CA 1
ATOM 581 C C . MET A 1 76 ? -8.898 -12.812 4.656 1 98.81 76 MET A C 1
ATOM 583 O O . MET A 1 76 ? -8.742 -13.742 5.445 1 98.81 76 MET A O 1
ATOM 587 N N . ALA A 1 77 ? -8.742 -11.57 5 1 98.38 77 ALA A N 1
ATOM 588 C CA . ALA A 1 77 ? -8.711 -11.18 6.406 1 98.38 77 ALA A CA 1
ATOM 589 C C . ALA A 1 77 ? -10.125 -11.055 6.977 1 98.38 77 ALA A C 1
ATOM 591 O O . ALA A 1 77 ? -10.992 -10.438 6.367 1 98.38 77 ALA A O 1
ATOM 592 N N . ALA A 1 78 ? -10.359 -11.633 8.094 1 97.44 78 ALA A N 1
ATOM 593 C CA . ALA A 1 78 ? -11.609 -11.594 8.852 1 97.44 78 ALA A CA 1
ATOM 594 C C . ALA A 1 78 ? -11.344 -11.75 10.352 1 97.44 78 ALA A C 1
ATOM 596 O O . ALA A 1 78 ? -10.516 -12.562 10.758 1 97.44 78 ALA A O 1
ATOM 597 N N . PRO A 1 79 ? -11.93 -10.93 11.312 1 94.81 79 PRO A N 1
ATOM 598 C CA . PRO A 1 79 ? -12.867 -9.844 11.016 1 94.81 79 PRO A CA 1
ATOM 599 C C . PRO A 1 79 ? -12.188 -8.641 10.359 1 94.81 79 PRO A C 1
ATOM 601 O O . PRO A 1 79 ? -10.969 -8.484 10.469 1 94.81 79 PRO A O 1
ATOM 604 N N . VAL A 1 80 ? -12.953 -7.824 9.641 1 95.94 80 VAL A N 1
ATOM 605 C CA . VAL A 1 80 ? -12.469 -6.648 8.93 1 95.94 80 VAL A CA 1
ATOM 606 C C . VAL A 1 80 ? -12.438 -5.449 9.875 1 95.94 80 VAL A C 1
ATOM 608 O O . VAL A 1 80 ? -13.383 -5.227 10.633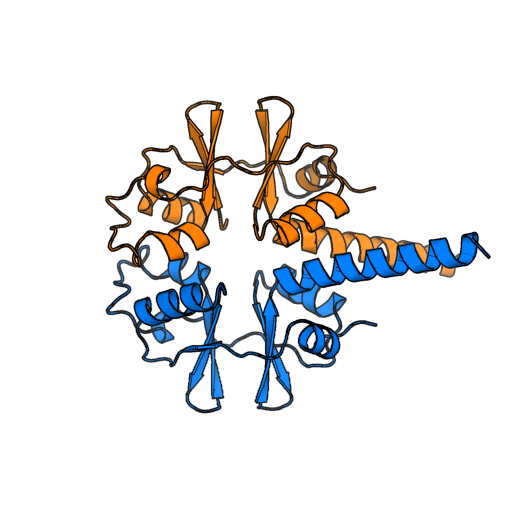 1 95.94 80 VAL A O 1
ATOM 611 N N . ILE A 1 81 ? -11.367 -4.734 9.867 1 97.94 81 ILE A N 1
ATOM 612 C CA . ILE A 1 81 ? -11.305 -3.463 10.578 1 97.94 81 ILE A CA 1
ATOM 613 C C . ILE A 1 81 ? -12.008 -2.383 9.758 1 97.94 81 ILE A C 1
ATOM 615 O O . ILE A 1 81 ? -11.711 -2.199 8.57 1 97.94 81 ILE A O 1
ATOM 619 N N . THR A 1 82 ? -12.922 -1.74 10.344 1 98.31 82 THR A N 1
ATOM 620 C CA . THR A 1 82 ? -13.703 -0.727 9.648 1 98.31 82 THR A CA 1
ATOM 621 C C . THR A 1 82 ? -13.656 0.604 10.391 1 98.31 82 THR A C 1
ATOM 623 O O . THR A 1 82 ? -13.203 0.665 11.539 1 98.31 82 THR A O 1
ATOM 626 N N . VAL A 1 83 ? -14.086 1.624 9.727 1 98.31 83 VAL A N 1
ATOM 627 C CA . VAL A 1 83 ? -14.32 2.928 10.344 1 98.31 83 VAL A CA 1
ATOM 628 C C . VAL A 1 83 ? -15.711 3.428 9.984 1 98.31 83 VAL A C 1
ATOM 630 O O . VAL A 1 83 ? -16.406 2.814 9.172 1 98.31 83 VAL A O 1
ATOM 633 N N . THR A 1 84 ? -16.125 4.516 10.602 1 98.31 84 THR A N 1
ATOM 634 C CA . THR A 1 84 ? -17.422 5.113 10.312 1 98.31 84 THR A CA 1
ATOM 635 C C . THR A 1 84 ? -17.266 6.371 9.461 1 98.31 84 THR A C 1
ATOM 637 O O . THR A 1 84 ? -16.156 6.902 9.336 1 98.31 84 THR A O 1
ATOM 640 N N . PRO A 1 85 ? -18.328 6.871 8.875 1 97.12 85 PRO A N 1
ATOM 641 C CA . PRO A 1 85 ? -18.25 8.086 8.062 1 97.12 85 PRO A CA 1
ATOM 642 C C . PRO A 1 85 ? -17.734 9.289 8.852 1 97.12 85 PRO A C 1
ATOM 644 O O . PRO A 1 85 ? -17.203 10.234 8.266 1 97.12 85 PRO A O 1
ATOM 647 N N . THR A 1 86 ? -17.828 9.258 10.188 1 97.81 86 THR A N 1
ATOM 648 C CA . THR A 1 86 ? -17.469 10.414 11 1 97.81 86 THR A CA 1
ATOM 649 C C . THR A 1 86 ? -16.031 10.281 11.523 1 97.81 86 THR A C 1
ATOM 651 O O . THR A 1 86 ? -15.539 11.18 12.203 1 97.81 86 THR A O 1
ATOM 654 N N . THR A 1 87 ? -15.398 9.148 11.266 1 98.06 87 THR A N 1
ATOM 655 C CA . THR A 1 87 ? -14.008 8.984 11.664 1 98.06 87 THR A CA 1
ATOM 656 C C . THR A 1 87 ? -13.117 10.031 11 1 98.06 87 THR A C 1
ATOM 658 O O . THR A 1 87 ? -13.211 10.25 9.789 1 98.06 87 THR A O 1
ATOM 661 N N . THR A 1 88 ? -12.258 10.719 11.75 1 97.25 88 THR A N 1
ATOM 662 C CA . THR A 1 88 ? -11.438 11.805 11.227 1 97.25 88 THR A CA 1
ATOM 663 C C . THR A 1 88 ? -10.281 11.258 10.398 1 97.25 88 THR A C 1
ATOM 665 O O . THR A 1 88 ? -9.906 10.094 10.539 1 97.25 88 THR A O 1
ATOM 668 N N . LEU A 1 89 ? -9.734 12.109 9.555 1 96.44 89 LEU A N 1
ATOM 669 C CA . LEU A 1 89 ? -8.562 11.75 8.758 1 96.44 89 LEU A CA 1
ATOM 670 C C . LEU A 1 89 ? -7.426 11.266 9.648 1 96.44 89 LEU A C 1
ATOM 672 O O . LEU A 1 89 ? -6.809 10.234 9.375 1 96.44 89 LEU A O 1
ATOM 676 N N . SER A 1 90 ? -7.188 11.984 10.727 1 96.06 90 SER A N 1
ATOM 677 C CA . SER A 1 90 ? -6.117 11.617 11.648 1 96.06 90 SER A CA 1
ATOM 678 C C . SER A 1 90 ? -6.344 10.234 12.242 1 96.06 90 SER A C 1
ATOM 680 O O . SER A 1 90 ? -5.418 9.422 12.32 1 96.06 90 SER A O 1
ATOM 682 N N . GLU A 1 91 ? -7.523 9.938 12.648 1 97.56 91 GLU A N 1
ATOM 683 C CA . GLU A 1 91 ? -7.848 8.625 13.203 1 97.56 91 GLU A CA 1
ATOM 684 C C . GLU A 1 91 ? -7.68 7.523 12.164 1 97.56 91 GLU A C 1
ATOM 686 O O . GLU A 1 91 ? -7.23 6.422 12.484 1 97.56 91 GLU A O 1
ATOM 691 N N . CYS A 1 92 ? -8.117 7.797 10.938 1 98.31 92 CYS A N 1
ATOM 692 C CA . CYS A 1 92 ? -7.922 6.84 9.852 1 98.31 92 CYS A CA 1
ATOM 693 C C . CYS A 1 92 ? -6.441 6.539 9.648 1 98.31 92 CYS A C 1
ATOM 695 O O . CYS A 1 92 ? -6.051 5.379 9.523 1 98.31 92 CYS A O 1
ATOM 697 N N . MET A 1 93 ? -5.621 7.574 9.664 1 98.19 93 MET A N 1
ATOM 698 C CA . MET A 1 93 ? -4.184 7.406 9.477 1 98.19 93 MET A CA 1
ATOM 699 C C . MET A 1 93 ? -3.57 6.617 10.625 1 98.19 93 MET A C 1
ATOM 701 O O . MET A 1 93 ? -2.695 5.773 10.406 1 98.19 93 MET A O 1
ATOM 705 N N . HIS A 1 94 ? -4.027 6.852 11.844 1 97.88 94 HIS A N 1
ATOM 706 C CA . HIS A 1 94 ? -3.559 6.078 12.992 1 97.88 94 HIS A CA 1
ATOM 707 C C . HIS A 1 94 ? -3.926 4.605 12.844 1 97.88 94 HIS A C 1
ATOM 709 O O . HIS A 1 94 ? -3.127 3.727 13.172 1 97.88 94 HIS A O 1
ATOM 715 N N . THR A 1 95 ? -5.117 4.355 12.375 1 98.31 95 THR A N 1
ATOM 716 C CA . THR A 1 95 ? -5.605 2.986 12.234 1 98.31 95 THR A CA 1
ATOM 717 C C . THR A 1 95 ? -4.754 2.211 11.234 1 98.31 95 THR A C 1
ATOM 719 O O . THR A 1 95 ? -4.312 1.098 11.516 1 98.31 95 THR A O 1
ATOM 722 N N . VAL A 1 96 ? -4.48 2.826 10.023 1 98.19 96 VAL A N 1
ATOM 723 C CA . VAL A 1 96 ? -3.734 2.102 9 1 98.19 96 VAL A CA 1
ATOM 724 C C . VAL A 1 96 ? -2.305 1.858 9.477 1 98.19 96 VAL A C 1
ATOM 726 O O . VAL A 1 96 ? -1.698 0.836 9.148 1 98.19 96 VAL A O 1
ATOM 729 N N . THR A 1 97 ? -1.725 2.73 10.281 1 97 97 THR A N 1
ATOM 730 C CA . THR A 1 97 ? -0.356 2.59 10.766 1 97 97 THR A CA 1
ATOM 731 C C . THR A 1 97 ? -0.282 1.561 11.883 1 97 97 THR A C 1
ATOM 733 O O . THR A 1 97 ? 0.578 0.677 11.867 1 97 97 THR A O 1
ATOM 736 N N . THR A 1 98 ? -1.223 1.626 12.828 1 97.12 98 THR A N 1
ATOM 737 C CA . THR A 1 98 ? -1.195 0.773 14.016 1 97.12 98 THR A CA 1
ATOM 738 C C . THR A 1 98 ? -1.565 -0.663 13.656 1 97.12 98 THR A C 1
ATOM 740 O O . THR A 1 98 ? -0.984 -1.611 14.188 1 97.12 98 THR A O 1
ATOM 743 N N . GLN A 1 99 ? -2.518 -0.783 12.789 1 97.5 99 GLN A N 1
ATOM 744 C CA . GLN A 1 99 ? -3.002 -2.109 12.422 1 97.5 99 GLN A CA 1
ATOM 745 C C . GLN A 1 99 ? -2.217 -2.676 11.242 1 97.5 99 GLN A C 1
ATOM 747 O O . GLN A 1 99 ? -2.375 -3.848 10.891 1 97.5 99 GLN A O 1
ATOM 752 N N . ARG A 1 100 ? -1.402 -1.849 10.531 1 96.62 100 ARG A N 1
ATOM 753 C CA . ARG A 1 100 ? -0.569 -2.215 9.391 1 96.62 100 ARG A CA 1
ATOM 754 C C . ARG A 1 100 ? -1.42 -2.711 8.227 1 96.62 100 ARG A C 1
ATOM 756 O O . ARG A 1 100 ? -1.171 -3.789 7.684 1 96.62 100 ARG A O 1
ATOM 763 N N . ILE A 1 101 ? -2.459 -1.882 7.949 1 97.94 101 ILE A N 1
ATOM 764 C CA . ILE A 1 101 ? -3.348 -2.186 6.832 1 97.94 101 ILE A CA 1
ATOM 765 C C . ILE A 1 101 ? -3.359 -1.019 5.848 1 97.94 101 ILE A C 1
ATOM 767 O O . ILE A 1 101 ? -2.986 0.103 6.203 1 97.94 101 ILE A O 1
ATOM 771 N N . ARG A 1 102 ? -3.838 -1.292 4.566 1 97.94 102 ARG A N 1
ATOM 772 C CA . ARG A 1 102 ? -3.789 -0.257 3.539 1 97.94 102 ARG A CA 1
ATOM 773 C C . ARG A 1 102 ? -5.195 0.159 3.113 1 97.94 102 ARG A C 1
ATOM 775 O O . ARG A 1 102 ? -5.359 1.114 2.354 1 97.94 102 ARG A O 1
ATOM 782 N N . HIS A 1 103 ? -6.195 -0.593 3.523 1 98.12 103 HIS A N 1
ATOM 783 C CA . HIS A 1 103 ? -7.57 -0.328 3.111 1 98.12 103 HIS A CA 1
ATOM 784 C C . HIS A 1 103 ? -8.516 -0.321 4.309 1 98.12 103 HIS A C 1
ATOM 786 O O . HIS A 1 103 ? -8.414 -1.178 5.191 1 98.12 103 HIS A O 1
ATOM 792 N N . LEU A 1 104 ? -9.352 0.66 4.336 1 98.12 104 LEU A N 1
ATOM 793 C CA . LEU A 1 104 ? -10.305 0.855 5.426 1 98.12 104 LEU A CA 1
ATOM 794 C C . LEU A 1 104 ? -11.727 0.925 4.895 1 98.12 104 LEU A C 1
ATOM 796 O O . LEU A 1 104 ? -12.172 1.979 4.438 1 98.12 104 LEU A O 1
ATOM 800 N N . PRO A 1 105 ? -12.477 -0.169 4.98 1 98.06 105 PRO A N 1
ATOM 801 C CA . PRO A 1 105 ? -13.898 -0.041 4.676 1 98.06 105 PRO A CA 1
ATOM 802 C C . PRO A 1 105 ? -14.617 0.948 5.594 1 98.06 105 PRO A C 1
ATOM 804 O O . PRO A 1 105 ? -14.328 1.005 6.793 1 98.06 105 PRO A O 1
ATOM 807 N N . VAL A 1 106 ? -15.461 1.741 5.027 1 97.88 106 VAL A N 1
ATOM 808 C CA . VAL A 1 106 ? -16.297 2.668 5.777 1 97.88 106 VAL A CA 1
ATOM 809 C C . VAL A 1 106 ? -17.719 2.117 5.871 1 97.88 106 VAL A C 1
ATOM 811 O O . VAL A 1 106 ? -18.359 1.846 4.852 1 97.88 106 VAL A O 1
ATOM 814 N N . VAL A 1 107 ? -18.156 1.96 7.074 1 97.69 107 VAL A N 1
ATOM 815 C CA . VAL A 1 107 ? -19.438 1.323 7.316 1 97.69 107 VAL A CA 1
ATOM 816 C C . VAL A 1 107 ? -20.344 2.266 8.109 1 97.69 107 VAL A C 1
ATOM 818 O O . VAL A 1 107 ? -19.922 2.838 9.117 1 97.69 107 VAL A O 1
ATOM 821 N N . ASP A 1 108 ? -21.484 2.502 7.617 1 96.75 108 ASP A N 1
ATOM 822 C CA . ASP A 1 108 ? -22.547 3.25 8.297 1 96.75 108 ASP A CA 1
ATOM 823 C C . ASP A 1 108 ? -23.641 2.318 8.789 1 96.75 108 ASP A C 1
ATOM 825 O O . ASP A 1 108 ? -24.5 1.896 8.008 1 96.75 108 ASP A O 1
ATOM 829 N N . GLY A 1 109 ? -23.641 1.992 10.117 1 94.38 109 GLY A N 1
ATOM 830 C CA . GLY A 1 109 ? -24.5 0.917 10.594 1 94.38 109 GLY A CA 1
ATOM 831 C C . GLY A 1 109 ? -24.109 -0.444 10.055 1 94.38 109 GLY A C 1
ATOM 832 O O . GLY A 1 109 ? -23 -0.924 10.32 1 94.38 109 GLY A O 1
ATOM 833 N N . GLU A 1 110 ? -24.938 -1.02 9.25 1 92.25 110 GLU A N 1
ATOM 834 C CA . GLU A 1 110 ? -24.641 -2.334 8.688 1 92.25 110 GLU A CA 1
ATOM 835 C C . GLU A 1 110 ? -24.312 -2.24 7.199 1 92.25 110 GLU A C 1
ATOM 837 O O . GLU A 1 110 ? -24.016 -3.25 6.559 1 92.25 110 GLU A O 1
ATOM 842 N N . ARG A 1 111 ? -24.234 -1.023 6.754 1 95.56 111 ARG A N 1
ATOM 843 C CA . ARG A 1 111 ? -24.078 -0.826 5.316 1 95.56 111 ARG A CA 1
ATOM 844 C C . ARG A 1 111 ? -22.688 -0.311 4.988 1 95.56 111 ARG A C 1
ATOM 846 O O . ARG A 1 111 ? -22.219 0.655 5.594 1 95.56 111 ARG A O 1
ATOM 853 N N . VAL A 1 112 ? -22.062 -0.993 4.121 1 97.31 112 VAL A N 1
ATOM 854 C CA . VAL A 1 112 ? -20.812 -0.484 3.59 1 97.31 112 VAL A CA 1
ATOM 855 C C . VAL A 1 112 ? -21.078 0.717 2.686 1 97.31 112 VAL A C 1
ATOM 857 O O . VAL A 1 112 ? -21.875 0.632 1.75 1 97.31 112 VAL A O 1
ATOM 860 N N . VAL A 1 113 ? -20.391 1.841 2.938 1 96.25 113 VAL A N 1
ATOM 861 C CA . VAL A 1 113 ? -20.703 3.035 2.158 1 96.25 113 VAL A CA 1
ATOM 862 C C . VAL A 1 113 ? -19.484 3.434 1.322 1 96.25 113 VAL A C 1
ATOM 864 O O . VAL A 1 113 ? -19.547 4.359 0.511 1 96.25 113 VAL A O 1
ATOM 867 N N . GLY A 1 114 ? -18.344 2.77 1.494 1 96.62 114 GLY A N 1
ATOM 868 C CA . GLY A 1 114 ? -17.156 3.027 0.692 1 96.62 114 GLY A CA 1
ATOM 869 C C . GLY A 1 114 ? -15.906 2.393 1.261 1 96.62 114 GLY A C 1
ATOM 870 O O . GLY A 1 114 ? -15.969 1.645 2.238 1 96.62 114 GLY A O 1
ATOM 871 N N . VAL A 1 115 ? -14.773 2.627 0.641 1 97.5 115 VAL A N 1
ATOM 872 C CA . VAL A 1 115 ? -13.469 2.158 1.09 1 97.5 115 VAL A CA 1
ATOM 873 C C . VAL A 1 115 ? -12.438 3.275 0.935 1 97.5 115 VAL A C 1
ATOM 875 O O . VAL A 1 115 ? -12.406 3.961 -0.09 1 97.5 115 VAL A O 1
ATOM 878 N N . LEU A 1 116 ? -11.68 3.506 1.938 1 97.31 116 LEU A N 1
ATOM 879 C CA . LEU A 1 116 ? -10.539 4.418 1.869 1 97.31 116 LEU A CA 1
ATOM 880 C C . LEU A 1 116 ? -9.227 3.65 1.836 1 97.31 116 LEU A C 1
ATOM 882 O O . LEU A 1 116 ? -9.016 2.736 2.637 1 97.31 116 LEU A O 1
ATOM 886 N N . SER A 1 117 ? -8.398 3.941 0.908 1 97.44 117 SER A N 1
ATOM 887 C CA . SER A 1 117 ? -7.059 3.359 0.869 1 97.44 117 SER A CA 1
ATOM 888 C C . SER A 1 117 ? -6.027 4.297 1.485 1 97.44 117 SER A C 1
ATOM 890 O O . SER A 1 117 ? -6.312 5.473 1.72 1 97.44 117 SER A O 1
ATOM 892 N N . ILE A 1 118 ? -4.875 3.76 1.742 1 98.12 118 ILE A N 1
ATOM 893 C CA . ILE A 1 118 ? -3.785 4.582 2.252 1 98.12 118 ILE A CA 1
ATOM 894 C C . ILE A 1 118 ? -3.406 5.637 1.218 1 98.12 118 ILE A C 1
ATOM 896 O O . ILE A 1 118 ? -2.996 6.746 1.573 1 98.12 118 ILE A O 1
ATOM 900 N N . GLY A 1 119 ? -3.551 5.336 -0.116 1 97.31 119 GLY A N 1
ATOM 901 C CA . GLY A 1 119 ? -3.357 6.348 -1.143 1 97.31 119 GLY A CA 1
ATOM 902 C C . GLY A 1 119 ? -4.316 7.516 -1.018 1 97.31 119 GLY A C 1
ATOM 903 O O . GLY A 1 119 ? -3.93 8.664 -1.217 1 97.31 119 GLY A O 1
ATOM 904 N N . ASP A 1 120 ? -5.551 7.234 -0.709 1 96.56 120 ASP A N 1
ATOM 905 C CA . ASP A 1 120 ? -6.547 8.281 -0.496 1 96.56 120 ASP A CA 1
ATOM 906 C C . ASP A 1 120 ? -6.16 9.18 0.676 1 96.56 120 ASP A C 1
ATOM 908 O O . ASP A 1 120 ? -6.371 10.391 0.632 1 96.56 120 ASP A O 1
ATOM 912 N N . LEU A 1 121 ? -5.652 8.523 1.765 1 97.62 121 LEU A N 1
ATOM 913 C CA . LEU A 1 121 ? -5.289 9.273 2.963 1 97.62 121 LEU A CA 1
ATOM 914 C C . LEU A 1 121 ? -4.125 10.219 2.682 1 97.62 121 LEU A C 1
ATOM 916 O O . LEU A 1 121 ? -4.137 11.375 3.104 1 97.62 121 LEU A O 1
ATOM 920 N N . VAL A 1 122 ? -3.16 9.75 1.962 1 97.94 122 VAL A N 1
ATOM 921 C CA . VAL A 1 122 ? -2.006 10.578 1.619 1 97.94 122 VAL A CA 1
ATOM 922 C C . VAL A 1 122 ? -2.441 11.734 0.727 1 97.94 122 VAL A C 1
ATOM 924 O O . VAL A 1 122 ? -2.033 12.875 0.94 1 97.94 122 VAL A O 1
ATOM 927 N N . LYS A 1 123 ? -3.242 11.422 -0.238 1 96.19 123 LYS A N 1
ATOM 928 C CA . LYS A 1 123 ? -3.762 12.469 -1.107 1 96.19 123 LYS A CA 1
ATOM 929 C C . LYS A 1 123 ? -4.504 13.531 -0.302 1 96.19 123 LYS A C 1
ATOM 931 O O . LYS A 1 123 ? -4.387 14.727 -0.58 1 96.19 123 LYS A O 1
ATOM 936 N N . ALA A 1 124 ? -5.266 13.117 0.637 1 96 124 ALA A N 1
ATOM 937 C CA . ALA A 1 124 ? -6.023 14.047 1.476 1 96 124 ALA A CA 1
ATOM 938 C C . ALA A 1 124 ? -5.09 14.984 2.234 1 96 124 ALA A C 1
ATOM 940 O O . ALA A 1 124 ? -5.391 16.172 2.398 1 96 124 ALA A O 1
ATOM 941 N N . VAL A 1 125 ? -4.004 14.438 2.74 1 95.44 125 VAL A N 1
ATOM 942 C CA . VAL A 1 125 ? -3.029 15.242 3.469 1 95.44 125 VAL A CA 1
ATOM 943 C C . VAL A 1 125 ? -2.451 16.312 2.545 1 95.44 125 VAL A C 1
ATOM 945 O O . VAL A 1 125 ? -2.326 17.469 2.936 1 95.44 125 VAL A O 1
ATOM 948 N N . ILE A 1 126 ? -2.139 15.922 1.342 1 94.62 126 ILE A N 1
ATOM 949 C CA . ILE A 1 126 ? -1.57 16.828 0.356 1 94.62 126 ILE A CA 1
ATOM 950 C C . ILE A 1 126 ? -2.584 17.922 0.022 1 94.62 126 ILE A C 1
ATOM 952 O O . ILE A 1 126 ? -2.23 19.109 -0.065 1 94.62 126 ILE A O 1
ATOM 956 N N . ASP A 1 127 ? -3.766 17.5 -0.197 1 93.19 127 ASP A N 1
ATOM 957 C CA . ASP A 1 127 ? -4.824 18.453 -0.519 1 93.19 127 ASP A CA 1
ATOM 958 C C . ASP A 1 127 ? -5.023 19.453 0.614 1 93.19 127 ASP A C 1
ATOM 960 O O . ASP A 1 127 ? -5.242 20.641 0.367 1 93.19 127 ASP A O 1
ATOM 964 N N . GLU A 1 128 ? -4.953 18.969 1.801 1 90.25 128 GLU A N 1
ATOM 965 C CA . GLU A 1 128 ? -5.09 19.859 2.959 1 90.25 128 GLU A CA 1
ATOM 966 C C . GLU A 1 128 ? -3.947 20.859 3.02 1 90.25 128 GLU A C 1
ATOM 968 O O . GLU A 1 128 ? -4.164 22.031 3.354 1 90.25 128 GLU A O 1
ATOM 973 N N . GLN A 1 129 ? -2.779 20.469 2.768 1 86.31 129 GLN A N 1
ATOM 974 C CA . GLN A 1 129 ? -1.626 21.359 2.758 1 86.31 129 GLN A CA 1
ATOM 975 C C . GLN A 1 129 ? -1.761 22.422 1.671 1 86.31 129 GLN A C 1
ATOM 977 O O . GLN A 1 129 ? -1.464 23.594 1.901 1 86.31 129 GLN A O 1
ATOM 982 N N . SER A 1 130 ? -2.18 21.984 0.542 1 88 130 SER A N 1
ATOM 983 C CA . SER A 1 130 ? -2.371 22.922 -0.565 1 88 130 SER A CA 1
ATOM 984 C C . SER A 1 130 ? -3.412 23.984 -0.222 1 88 130 SER A C 1
ATOM 986 O O . SER A 1 130 ? -3.242 25.156 -0.551 1 88 130 SER A O 1
ATOM 988 N N . GLU A 1 131 ? -4.43 23.562 0.412 1 87.38 131 GLU A N 1
ATOM 989 C CA . GLU A 1 131 ? -5.48 24.484 0.829 1 87.38 131 GLU A CA 1
ATOM 990 C C . GLU A 1 131 ? -4.953 25.5 1.842 1 87.38 131 GLU A C 1
ATOM 992 O O . GLU A 1 131 ? -5.312 26.672 1.792 1 87.38 131 GLU A O 1
ATOM 997 N N . GLU A 1 132 ? -4.16 25.047 2.744 1 85.12 132 GLU A N 1
ATOM 998 C CA . GLU A 1 132 ? -3.57 25.938 3.746 1 85.12 132 GLU A CA 1
ATOM 999 C C . GLU A 1 132 ? -2.645 26.953 3.102 1 85.12 132 GLU A C 1
ATOM 1001 O O . GLU A 1 132 ? -2.654 28.125 3.477 1 85.12 132 GLU A O 1
ATOM 1006 N N . ILE A 1 133 ? -1.927 26.547 2.16 1 84.19 133 ILE A N 1
ATOM 1007 C CA . ILE A 1 133 ? -1.007 27.438 1.468 1 84.19 133 ILE A CA 1
ATOM 1008 C C . ILE A 1 133 ? -1.797 28.484 0.692 1 84.19 133 ILE A C 1
ATOM 1010 O O . ILE A 1 133 ? -1.432 29.672 0.684 1 84.19 133 ILE A O 1
ATOM 1014 N N . GLU A 1 134 ? -2.789 28.047 0.101 1 86.94 134 GLU A N 1
ATOM 1015 C CA . GLU A 1 134 ? -3.635 28.969 -0.645 1 86.94 134 GLU A CA 1
ATOM 1016 C C . GLU A 1 134 ? -4.262 30 0.279 1 86.94 134 GLU A C 1
ATOM 1018 O O . GLU A 1 134 ? -4.363 31.188 -0.08 1 86.94 134 GLU A O 1
ATOM 1023 N N . GLN A 1 135 ? -4.641 29.625 1.402 1 86.75 135 GLN A N 1
ATOM 1024 C CA . GLN A 1 135 ? -5.219 30.547 2.381 1 86.75 135 GLN A CA 1
ATOM 1025 C C . GLN A 1 135 ? -4.188 31.562 2.859 1 86.75 135 GLN A C 1
ATOM 1027 O O . GLN A 1 135 ? -4.492 32.75 2.996 1 86.75 135 GLN A O 1
ATOM 1032 N N . LEU A 1 136 ? -2.963 31.125 3.041 1 84.94 136 LEU A N 1
ATOM 1033 C CA . LEU A 1 136 ? -1.891 32 3.504 1 84.94 136 LEU A CA 1
ATOM 1034 C C . LEU A 1 136 ? -1.523 33.031 2.432 1 84.94 136 LEU A C 1
ATOM 1036 O O . LEU A 1 136 ? -1.259 34.188 2.744 1 84.94 136 LEU A O 1
ATOM 1040 N N . GLN A 1 137 ? -1.589 32.531 1.261 1 87.12 137 GLN A N 1
ATOM 1041 C CA . GLN A 1 137 ? -1.271 33.438 0.151 1 87.12 137 GLN A CA 1
ATOM 1042 C C . GLN A 1 137 ? -2.363 34.469 -0.043 1 87.12 137 GLN A C 1
ATOM 1044 O O . GLN A 1 137 ? -2.074 35.625 -0.34 1 87.12 137 GLN A O 1
ATOM 1049 N N . THR A 1 138 ? -3.609 34.125 0.078 1 87.69 138 THR A N 1
ATOM 1050 C CA . THR A 1 138 ? -4.734 35.031 -0.037 1 87.69 138 THR A CA 1
ATOM 1051 C C . THR A 1 138 ? -4.688 36.094 1.068 1 87.69 138 THR A C 1
ATOM 1053 O O . THR A 1 138 ? -5.031 37.25 0.842 1 87.69 138 THR A O 1
ATOM 1056 N N . TYR A 1 139 ? -4.215 35.75 2.221 1 84.25 139 TYR A N 1
ATOM 1057 C CA . TYR A 1 139 ? -4.102 36.688 3.352 1 84.25 139 TYR A CA 1
ATOM 1058 C C . TYR A 1 139 ? -2.971 37.688 3.133 1 84.25 139 TYR A C 1
ATOM 1060 O O . TYR A 1 139 ? -3.068 38.844 3.547 1 84.25 139 TYR A O 1
ATOM 1068 N N . ILE A 1 140 ? -1.998 37.219 2.391 1 82.88 140 ILE A N 1
ATOM 1069 C CA . ILE A 1 140 ? -0.845 38.062 2.182 1 82.88 140 ILE A CA 1
ATOM 1070 C C . ILE A 1 140 ? -1.136 39.062 1.047 1 82.88 140 ILE A C 1
ATOM 1072 O O . ILE A 1 140 ? -0.692 40.219 1.081 1 82.88 140 ILE A O 1
ATOM 1076 N N . THR A 1 141 ? -1.741 38.562 0.05 1 77.75 141 THR A N 1
ATOM 1077 C CA . THR A 1 141 ? -2.014 39.438 -1.079 1 77.75 141 THR A CA 1
ATOM 1078 C C . THR A 1 141 ? -3.143 40.406 -0.747 1 77.75 141 THR A C 1
ATOM 1080 O O . THR A 1 141 ? -3.246 41.5 -1.35 1 77.75 141 THR A O 1
ATOM 1083 N N . ARG A 1 142 ? -3.697 40.344 0.476 1 64.25 142 ARG A N 1
ATOM 1084 C CA . ARG A 1 142 ? -4.637 41.375 0.907 1 64.25 142 ARG A CA 1
ATOM 1085 C C . ARG A 1 142 ? -3.959 42.375 1.825 1 64.25 142 ARG A C 1
ATOM 1087 O O . ARG A 1 142 ? -3.018 42.031 2.545 1 64.25 142 ARG A O 1
ATOM 1094 N N . MET B 1 1 ? 12.164 21.234 8.328 1 73.94 1 MET B N 1
ATOM 1095 C CA . MET B 1 1 ? 11.219 20.422 7.566 1 73.94 1 MET B CA 1
ATOM 1096 C C . MET B 1 1 ? 11.703 18.984 7.457 1 73.94 1 MET B C 1
ATOM 1098 O O . MET B 1 1 ? 12.891 18.734 7.258 1 73.94 1 MET B O 1
ATOM 1102 N N . ARG B 1 2 ? 10.875 18.016 7.738 1 88.19 2 ARG B N 1
ATOM 1103 C CA . ARG B 1 2 ? 11.297 16.609 7.711 1 88.19 2 ARG B CA 1
ATOM 1104 C C . ARG B 1 2 ? 11.562 16.156 6.285 1 88.19 2 ARG B C 1
ATOM 1106 O O . ARG B 1 2 ? 10.789 16.453 5.371 1 88.19 2 ARG B O 1
ATOM 1113 N N . ASN B 1 3 ? 12.758 15.617 6.148 1 95.12 3 ASN B N 1
ATOM 1114 C CA . ASN B 1 3 ? 13.125 15.102 4.832 1 95.12 3 ASN B CA 1
ATOM 1115 C C . ASN B 1 3 ? 13.414 13.602 4.875 1 95.12 3 ASN B C 1
ATOM 1117 O O . ASN B 1 3 ? 13.289 12.969 5.926 1 95.12 3 ASN B O 1
ATOM 1121 N N . ALA B 1 4 ? 13.758 13 3.717 1 96.88 4 ALA B N 1
ATOM 1122 C CA . ALA B 1 4 ? 13.914 11.555 3.574 1 96.88 4 ALA B CA 1
ATOM 1123 C C . ALA B 1 4 ? 14.992 11.023 4.52 1 96.88 4 ALA B C 1
ATOM 1125 O O . ALA B 1 4 ? 14.844 9.938 5.09 1 96.88 4 ALA B O 1
ATOM 1126 N N . ARG B 1 5 ? 16.031 11.766 4.695 1 95.31 5 ARG B N 1
ATOM 1127 C CA . ARG B 1 5 ? 17.109 11.359 5.594 1 95.31 5 ARG B CA 1
ATOM 1128 C C . ARG B 1 5 ? 16.594 11.188 7.02 1 95.31 5 ARG B C 1
ATOM 1130 O O . ARG B 1 5 ? 16.906 10.203 7.684 1 95.31 5 ARG B O 1
ATOM 1137 N N . HIS B 1 6 ? 15.875 12.148 7.5 1 94 6 HIS B N 1
ATOM 1138 C CA . HIS B 1 6 ? 15.305 12.109 8.844 1 94 6 HIS B CA 1
ATOM 1139 C C . HIS B 1 6 ? 14.398 10.891 9.016 1 94 6 HIS B C 1
ATOM 1141 O O . HIS B 1 6 ? 14.43 10.242 10.062 1 94 6 HIS B O 1
ATOM 1147 N N . LEU B 1 7 ? 13.594 10.648 7.953 1 94.94 7 LEU B N 1
ATOM 1148 C CA . LEU B 1 7 ? 12.672 9.523 8.023 1 94.94 7 LEU B CA 1
ATOM 1149 C C . LEU B 1 7 ? 13.43 8.203 8.086 1 94.94 7 LEU B C 1
ATOM 1151 O O . LEU B 1 7 ? 13.031 7.293 8.82 1 94.94 7 LEU B O 1
ATOM 1155 N N . LEU B 1 8 ? 14.516 8.094 7.312 1 95.56 8 LEU B N 1
ATOM 1156 C CA . LEU B 1 8 ? 15.312 6.875 7.309 1 95.56 8 LEU B CA 1
ATOM 1157 C C . LEU B 1 8 ? 15.984 6.66 8.656 1 95.56 8 LEU B C 1
ATOM 1159 O O . LEU B 1 8 ? 16.141 5.523 9.109 1 95.56 8 LEU B O 1
ATOM 1163 N N . GLU B 1 9 ? 16.438 7.719 9.273 1 92.06 9 GLU B N 1
ATOM 1164 C CA . GLU B 1 9 ? 17.078 7.629 10.578 1 92.06 9 GLU B CA 1
ATOM 1165 C C . GLU B 1 9 ? 16.141 7.035 11.625 1 92.06 9 GLU B C 1
ATOM 1167 O O . GLU B 1 9 ? 16.578 6.305 12.516 1 92.06 9 GLU B O 1
ATOM 1172 N N . GLY B 1 10 ? 14.922 7.285 11.531 1 88.12 10 GLY B N 1
ATOM 1173 C CA . GLY B 1 10 ? 13.938 6.773 12.477 1 88.12 10 GLY B CA 1
ATOM 1174 C C . GLY B 1 10 ? 13.594 5.316 12.242 1 88.12 10 GLY B C 1
ATOM 1175 O O . GLY B 1 10 ? 13.328 4.574 13.188 1 88.12 10 GLY B O 1
ATOM 1176 N N . LYS B 1 11 ? 13.453 4.906 11.031 1 86 11 LYS B N 1
ATOM 1177 C CA . LYS B 1 11 ? 12.977 3.561 10.727 1 86 11 LYS B CA 1
ATOM 1178 C C . LYS B 1 11 ? 14.148 2.588 10.57 1 86 11 LYS B C 1
ATOM 1180 O O . LYS B 1 11 ? 13.977 1.379 10.75 1 86 11 LYS B O 1
ATOM 1185 N N . GLY B 1 12 ? 15.305 3.082 10.273 1 81.62 12 GLY B N 1
ATOM 1186 C CA . GLY B 1 12 ? 16.438 2.268 9.875 1 81.62 12 GLY B CA 1
ATOM 1187 C C . GLY B 1 12 ? 16.672 2.262 8.383 1 81.62 12 GLY B C 1
ATOM 1188 O O . GLY B 1 12 ? 15.805 2.656 7.605 1 81.62 12 GLY B O 1
ATOM 1189 N N . ASP B 1 13 ? 17.859 1.84 7.973 1 74.69 13 ASP B N 1
ATOM 1190 C CA . ASP B 1 13 ? 18.266 1.941 6.574 1 74.69 13 ASP B CA 1
ATOM 1191 C C . ASP B 1 13 ? 18.438 0.559 5.949 1 74.69 13 ASP B C 1
ATOM 1193 O O . ASP B 1 13 ? 19.156 0.4 4.961 1 74.69 13 ASP B O 1
ATOM 1197 N N . ALA B 1 14 ? 17.672 -0.389 6.504 1 87.44 14 ALA B N 1
ATOM 1198 C CA . ALA B 1 14 ? 17.766 -1.722 5.914 1 87.44 14 ALA B CA 1
ATOM 1199 C C . ALA B 1 14 ? 17.281 -1.721 4.465 1 87.44 14 ALA B C 1
ATOM 1201 O O . ALA B 1 14 ? 16.281 -1.091 4.145 1 87.44 14 ALA B O 1
ATOM 1202 N N . ILE B 1 15 ? 18.094 -2.301 3.664 1 93.12 15 ILE B N 1
ATOM 1203 C CA . ILE B 1 15 ? 17.75 -2.439 2.252 1 93.12 15 ILE B CA 1
ATOM 1204 C C . ILE B 1 15 ? 17.547 -3.914 1.913 1 93.12 15 ILE B C 1
ATOM 1206 O O . ILE B 1 15 ? 18.484 -4.715 2.002 1 93.12 15 ILE B O 1
ATOM 1210 N N . TYR B 1 16 ? 16.391 -4.27 1.617 1 97.88 16 TYR B N 1
ATOM 1211 C CA . TYR B 1 16 ? 16.078 -5.613 1.151 1 97.88 16 TYR B CA 1
ATOM 1212 C C . TYR B 1 16 ? 15.984 -5.656 -0.37 1 97.88 16 TYR B C 1
ATOM 1214 O O . TYR B 1 16 ? 15.367 -4.789 -0.987 1 97.88 16 TYR B O 1
ATOM 1222 N N . SER B 1 17 ? 16.656 -6.594 -0.96 1 98.56 17 SER B N 1
ATOM 1223 C CA . SER B 1 17 ? 16.781 -6.586 -2.414 1 98.56 17 SER B CA 1
ATOM 1224 C C . SER B 1 17 ? 16.688 -7.996 -2.986 1 98.56 17 SER B C 1
ATOM 1226 O O . SER B 1 17 ? 16.75 -8.977 -2.244 1 98.56 17 SER B O 1
ATOM 1228 N N . ALA B 1 18 ? 16.438 -8.109 -4.195 1 98.81 18 ALA B N 1
ATOM 1229 C CA . ALA B 1 18 ? 16.547 -9.312 -5.016 1 98.81 18 ALA B CA 1
ATOM 1230 C C . ALA B 1 18 ? 17.469 -9.086 -6.215 1 98.81 18 ALA B C 1
ATOM 1232 O O . ALA B 1 18 ? 17.703 -7.941 -6.617 1 98.81 18 ALA B O 1
ATOM 1233 N N . ALA B 1 19 ? 17.969 -10.141 -6.734 1 98.81 19 ALA B N 1
ATOM 1234 C CA . ALA B 1 19 ? 18.672 -10.078 -8.016 1 98.81 19 ALA B CA 1
ATOM 1235 C C . ALA B 1 19 ? 17.703 -10.219 -9.18 1 98.81 19 ALA B C 1
ATOM 1237 O O . ALA B 1 19 ? 16.625 -10.828 -9.031 1 98.81 19 ALA B O 1
ATOM 1238 N N . PRO B 1 20 ? 18.094 -9.672 -10.383 1 98.75 20 PRO B N 1
ATOM 1239 C CA . PRO B 1 20 ? 17.203 -9.773 -11.539 1 98.75 20 PRO B CA 1
ATOM 1240 C C . PRO B 1 20 ? 16.844 -11.219 -11.883 1 98.75 20 PRO B C 1
ATOM 1242 O O . PRO B 1 20 ? 15.727 -11.492 -12.328 1 98.75 20 PRO B O 1
ATOM 1245 N N . GLN B 1 21 ? 17.688 -12.148 -11.578 1 98.69 21 GLN B N 1
ATOM 1246 C CA . GLN B 1 21 ? 17.5 -13.523 -12.031 1 98.69 21 GLN B CA 1
ATOM 1247 C C . GLN B 1 21 ? 16.797 -14.359 -10.969 1 98.69 21 GLN B C 1
ATOM 1249 O O . GLN B 1 21 ? 16.391 -15.492 -11.234 1 98.69 21 GLN B O 1
ATOM 1254 N N . ASP B 1 22 ? 16.734 -13.797 -9.75 1 98.81 22 ASP B N 1
ATOM 1255 C CA . ASP B 1 22 ? 15.977 -14.523 -8.742 1 98.81 22 ASP B CA 1
ATOM 1256 C C . ASP B 1 22 ? 14.578 -14.875 -9.25 1 98.81 22 ASP B C 1
ATOM 1258 O O . ASP B 1 22 ? 14.023 -14.164 -10.094 1 98.81 22 ASP B O 1
ATOM 1262 N N . SER B 1 23 ? 14 -15.953 -8.789 1 98.94 23 SER B N 1
ATOM 1263 C CA . SER B 1 23 ? 12.617 -16.266 -9.117 1 98.94 23 SER B CA 1
ATOM 1264 C C . SER B 1 23 ? 11.648 -15.352 -8.383 1 98.94 23 SER B C 1
ATOM 1266 O O . SER B 1 23 ? 11.953 -14.852 -7.301 1 98.94 23 SER B O 1
ATOM 1268 N N . VAL B 1 24 ? 10.523 -15.18 -8.914 1 98.88 24 VAL B N 1
ATOM 1269 C CA . VAL B 1 24 ? 9.461 -14.414 -8.266 1 98.88 24 VAL B CA 1
ATOM 1270 C C . VAL B 1 24 ? 9.109 -15.047 -6.926 1 98.88 24 VAL B C 1
ATOM 1272 O O . VAL B 1 24 ? 8.859 -14.344 -5.941 1 98.88 24 VAL B O 1
ATOM 1275 N N . LEU B 1 25 ? 9.141 -16.359 -6.879 1 98.88 25 LEU B N 1
ATOM 1276 C CA . LEU B 1 25 ? 8.867 -17.062 -5.629 1 98.88 25 LEU B CA 1
ATOM 1277 C C . LEU B 1 25 ? 9.859 -16.656 -4.547 1 98.88 25 LEU B C 1
ATOM 1279 O O . LEU B 1 25 ? 9.469 -16.375 -3.41 1 98.88 25 LEU B O 1
ATOM 1283 N N . THR B 1 26 ? 11.078 -16.609 -4.914 1 98.81 26 THR B N 1
ATOM 1284 C CA . THR B 1 26 ? 12.109 -16.188 -3.973 1 98.81 26 THR B CA 1
ATOM 1285 C C . THR B 1 26 ? 11.852 -14.773 -3.477 1 98.81 26 THR B C 1
ATOM 1287 O O . THR B 1 26 ? 12 -14.484 -2.287 1 98.81 26 THR B O 1
ATOM 1290 N N . ALA B 1 27 ? 11.484 -13.922 -4.383 1 98.88 27 ALA B N 1
ATOM 1291 C CA . ALA B 1 27 ? 11.188 -12.539 -4.027 1 98.88 27 ALA B CA 1
ATOM 1292 C C . ALA B 1 27 ? 10.023 -12.453 -3.045 1 98.88 27 ALA B C 1
ATOM 1294 O O . ALA B 1 27 ? 10.102 -11.742 -2.041 1 98.88 27 ALA B O 1
ATOM 1295 N N . ILE B 1 28 ? 8.953 -13.211 -3.279 1 98.88 28 ILE B N 1
ATOM 1296 C CA . ILE B 1 28 ? 7.773 -13.188 -2.42 1 98.88 28 ILE B CA 1
ATOM 1297 C C . ILE B 1 28 ? 8.125 -13.75 -1.044 1 98.88 28 ILE B C 1
ATOM 1299 O O . ILE B 1 28 ? 7.684 -13.219 -0.02 1 98.88 28 ILE B O 1
ATOM 1303 N N . ARG B 1 29 ? 8.898 -14.773 -1.02 1 98.88 29 ARG B N 1
ATOM 1304 C CA . ARG B 1 29 ? 9.359 -15.344 0.243 1 98.88 29 ARG B CA 1
ATOM 1305 C C . ARG B 1 29 ? 10.148 -14.32 1.049 1 98.88 29 ARG B C 1
ATOM 1307 O O . ARG B 1 29 ? 9.961 -14.195 2.262 1 98.88 29 ARG B O 1
ATOM 1314 N N . ARG B 1 30 ? 11.031 -13.641 0.419 1 98.81 30 ARG B N 1
ATOM 1315 C CA . ARG B 1 30 ? 11.852 -12.625 1.074 1 98.81 30 ARG B CA 1
ATOM 1316 C C . ARG B 1 30 ? 10.992 -11.477 1.59 1 98.81 30 ARG B C 1
ATOM 1318 O O . ARG B 1 30 ? 11.234 -10.961 2.684 1 98.81 30 ARG B O 1
ATOM 1325 N N . MET B 1 31 ? 10.008 -11.039 0.801 1 98.62 31 MET B N 1
ATOM 1326 C CA . MET B 1 31 ? 9.078 -10.016 1.27 1 98.62 31 MET B CA 1
ATOM 1327 C C . MET B 1 31 ? 8.383 -10.453 2.551 1 98.62 31 MET B C 1
ATOM 1329 O O . MET B 1 31 ? 8.25 -9.672 3.494 1 98.62 31 MET B O 1
ATOM 1333 N N . ALA B 1 32 ? 7.938 -11.688 2.562 1 98.62 32 ALA B N 1
ATOM 1334 C CA . ALA B 1 32 ? 7.246 -12.227 3.73 1 98.62 32 ALA B CA 1
ATOM 1335 C C . ALA B 1 32 ? 8.18 -12.289 4.938 1 98.62 32 ALA B C 1
ATOM 1337 O O . ALA B 1 32 ? 7.789 -11.93 6.051 1 98.62 32 ALA B O 1
ATOM 1338 N N . GLU B 1 33 ? 9.383 -12.703 4.719 1 98.19 33 GLU B N 1
ATOM 1339 C CA . GLU B 1 33 ? 10.391 -12.852 5.77 1 98.19 33 GLU B CA 1
ATOM 1340 C C . GLU B 1 33 ? 10.68 -11.516 6.449 1 98.19 33 GLU B C 1
ATOM 1342 O O . GLU B 1 33 ? 10.828 -11.453 7.672 1 98.19 33 GLU B O 1
ATOM 1347 N N . HIS B 1 34 ? 10.719 -10.477 5.668 1 97.12 34 HIS B N 1
ATOM 1348 C CA . HIS B 1 34 ? 11.133 -9.18 6.199 1 97.12 34 HIS B CA 1
ATOM 1349 C C . HIS B 1 34 ? 9.93 -8.273 6.438 1 97.12 34 HIS B C 1
ATOM 1351 O O . HIS B 1 34 ? 10.086 -7.129 6.875 1 97.12 34 HIS B O 1
ATOM 1357 N N . HIS B 1 35 ? 8.711 -8.719 6.094 1 96.44 35 HIS B N 1
ATOM 1358 C CA . HIS B 1 35 ? 7.453 -8.008 6.293 1 96.44 35 HIS B CA 1
ATOM 1359 C C . HIS B 1 35 ? 7.426 -6.703 5.504 1 96.44 35 HIS B C 1
ATOM 1361 O O . HIS B 1 35 ? 7.039 -5.664 6.039 1 96.44 35 HIS B O 1
ATOM 1367 N N . VAL B 1 36 ? 7.926 -6.801 4.242 1 97.5 36 VAL B N 1
ATOM 1368 C CA . VAL B 1 36 ? 7.883 -5.66 3.336 1 97.5 36 VAL B CA 1
ATOM 1369 C C . VAL B 1 36 ? 7.09 -6.023 2.084 1 97.5 36 VAL B C 1
ATOM 1371 O O . VAL B 1 36 ? 6.945 -7.203 1.754 1 97.5 36 VAL B O 1
ATOM 1374 N N . GLY B 1 37 ? 6.531 -4.98 1.369 1 98.31 37 GLY B N 1
ATOM 1375 C CA . GLY B 1 37 ? 5.699 -5.23 0.203 1 98.31 37 GLY B CA 1
ATOM 1376 C C . GLY B 1 37 ? 6.445 -5.062 -1.108 1 98.31 37 GLY B C 1
ATOM 1377 O O . GLY B 1 37 ? 5.848 -5.16 -2.184 1 98.31 37 GLY B O 1
ATOM 1378 N N . ALA B 1 38 ? 7.785 -4.738 -1.006 1 98.69 38 ALA B N 1
ATOM 1379 C CA . ALA B 1 38 ? 8.609 -4.582 -2.203 1 98.69 38 ALA B CA 1
ATOM 1380 C C . ALA B 1 38 ? 10.078 -4.852 -1.899 1 98.69 38 ALA B C 1
ATOM 1382 O O . ALA B 1 38 ? 10.5 -4.785 -0.744 1 98.69 38 ALA B O 1
ATOM 1383 N N . LEU B 1 39 ? 10.789 -5.219 -2.939 1 98.88 39 LEU B N 1
ATOM 1384 C CA . LEU B 1 39 ? 12.242 -5.371 -2.908 1 98.88 39 LEU B CA 1
ATOM 1385 C C . LEU B 1 39 ? 12.898 -4.523 -3.992 1 98.88 39 LEU B C 1
ATOM 1387 O O . LEU B 1 39 ? 12.391 -4.438 -5.113 1 98.88 39 LEU B O 1
ATOM 1391 N N . LEU B 1 40 ? 14.023 -3.951 -3.607 1 98.75 40 LEU B N 1
ATOM 1392 C CA . LEU B 1 40 ? 14.859 -3.387 -4.664 1 98.75 40 LEU B CA 1
ATOM 1393 C C . LEU B 1 40 ? 15.492 -4.492 -5.504 1 98.75 40 LEU B C 1
ATOM 1395 O O . LEU B 1 40 ? 15.852 -5.547 -4.984 1 98.75 40 LEU B O 1
ATOM 1399 N N . VAL B 1 41 ? 15.539 -4.246 -6.773 1 98.88 41 VAL B N 1
ATOM 1400 C CA . VAL B 1 41 ? 16.25 -5.18 -7.633 1 98.88 41 VAL B CA 1
ATOM 1401 C C . VAL B 1 41 ? 17.656 -4.645 -7.93 1 98.88 41 VAL B C 1
ATOM 1403 O O . VAL B 1 41 ? 17.797 -3.605 -8.578 1 98.88 41 VAL B O 1
ATOM 1406 N N . MET B 1 42 ? 18.641 -5.395 -7.434 1 98.44 42 MET B N 1
ATOM 1407 C CA . MET B 1 42 ? 20.031 -4.961 -7.52 1 98.44 42 MET B CA 1
ATOM 1408 C C . MET B 1 42 ? 20.828 -5.879 -8.438 1 98.44 42 MET B C 1
ATOM 1410 O O . MET B 1 42 ? 20.75 -7.102 -8.32 1 98.44 42 MET B O 1
ATOM 1414 N N . ASP B 1 43 ? 21.469 -5.359 -9.344 1 97.81 43 ASP B N 1
ATOM 1415 C CA . ASP B 1 43 ? 22.516 -6.043 -10.102 1 97.81 43 ASP B CA 1
ATOM 1416 C C . ASP B 1 43 ? 23.906 -5.625 -9.625 1 97.81 43 ASP B C 1
ATOM 1418 O O . ASP B 1 43 ? 24.453 -4.633 -10.102 1 97.81 43 ASP B O 1
ATOM 1422 N N . GLY B 1 44 ? 24.469 -6.414 -8.711 1 95.12 44 GLY B N 1
ATOM 1423 C CA . GLY B 1 44 ? 25.609 -5.902 -7.953 1 95.12 44 GLY B CA 1
ATOM 1424 C C . GLY B 1 44 ? 25.281 -4.672 -7.137 1 95.12 44 GLY B C 1
ATOM 1425 O O . GLY B 1 44 ? 24.359 -4.699 -6.309 1 95.12 44 GLY B O 1
ATOM 1426 N N . GLU B 1 45 ? 25.953 -3.576 -7.391 1 93.88 45 GLU B N 1
ATOM 1427 C CA . GLU B 1 45 ? 25.719 -2.348 -6.637 1 93.88 45 GLU B CA 1
ATOM 1428 C C . GLU B 1 45 ? 24.766 -1.423 -7.371 1 93.88 45 GLU B C 1
ATOM 1430 O O . GLU B 1 45 ? 24.391 -0.366 -6.855 1 93.88 45 GLU B O 1
ATOM 1435 N N . ARG B 1 46 ? 24.312 -1.896 -8.5 1 96.31 46 ARG B N 1
ATOM 1436 C CA . ARG B 1 46 ? 23.469 -1.042 -9.336 1 96.31 46 ARG B CA 1
ATOM 1437 C C . ARG B 1 46 ? 22 -1.313 -9.094 1 96.31 46 ARG B C 1
ATOM 1439 O O . ARG B 1 46 ? 21.547 -2.463 -9.148 1 96.31 46 ARG B O 1
ATOM 1446 N N . LEU B 1 47 ? 21.281 -0.297 -8.734 1 98.31 47 LEU B N 1
ATOM 1447 C CA . LEU B 1 47 ? 19.828 -0.368 -8.656 1 98.31 47 LEU B CA 1
ATOM 1448 C C . LEU B 1 47 ? 19.203 -0.438 -10.055 1 98.31 47 LEU B C 1
ATOM 1450 O O . LEU B 1 47 ? 19.281 0.527 -10.812 1 98.31 47 LEU B O 1
ATOM 1454 N N . VAL B 1 48 ? 18.562 -1.592 -10.391 1 98.31 48 VAL B N 1
ATOM 1455 C CA . VAL B 1 48 ? 18.125 -1.76 -11.766 1 98.31 48 VAL B CA 1
ATOM 1456 C C . VAL B 1 48 ? 16.594 -1.838 -11.82 1 98.31 48 VAL B C 1
ATOM 1458 O O . VAL B 1 48 ? 16 -1.84 -12.898 1 98.31 48 VAL B O 1
ATOM 1461 N N . GLY B 1 49 ? 15.914 -1.928 -10.695 1 98.56 49 GLY B N 1
ATOM 1462 C CA . GLY B 1 49 ? 14.461 -1.989 -10.664 1 98.56 49 GLY B CA 1
ATOM 1463 C C . GLY B 1 49 ? 13.898 -2.137 -9.266 1 98.56 49 GLY B C 1
ATOM 1464 O O . GLY B 1 49 ? 14.625 -1.988 -8.281 1 98.56 49 GLY B O 1
ATOM 1465 N N . ILE B 1 50 ? 12.656 -2.342 -9.156 1 98.88 50 ILE B N 1
ATOM 1466 C CA . ILE B 1 50 ? 11.93 -2.633 -7.922 1 98.88 50 ILE B CA 1
ATOM 1467 C C . ILE B 1 50 ? 10.789 -3.605 -8.219 1 98.88 50 ILE B C 1
ATOM 1469 O O . ILE B 1 50 ? 10.125 -3.504 -9.25 1 98.88 50 ILE B O 1
ATOM 1473 N N . VAL B 1 51 ? 10.609 -4.59 -7.383 1 98.94 51 VAL B N 1
ATOM 1474 C CA . VAL B 1 51 ? 9.523 -5.551 -7.535 1 98.94 51 VAL B CA 1
ATOM 1475 C C . VAL B 1 51 ? 8.641 -5.531 -6.289 1 98.94 51 VAL B C 1
ATOM 1477 O O . VAL B 1 51 ? 9.141 -5.543 -5.164 1 98.94 51 VAL B O 1
ATOM 1480 N N . SER B 1 52 ? 7.301 -5.43 -6.484 1 98.88 52 SER B N 1
ATOM 1481 C CA . SER B 1 52 ? 6.371 -5.273 -5.371 1 98.88 52 SER B CA 1
ATOM 1482 C C . SER B 1 52 ? 5.297 -6.355 -5.395 1 98.88 52 SER B C 1
ATOM 1484 O O . SER B 1 52 ? 5.223 -7.145 -6.34 1 98.88 52 SER B O 1
ATOM 1486 N N . GLU B 1 53 ? 4.492 -6.379 -4.32 1 98.75 53 GLU B N 1
ATOM 1487 C CA . GLU B 1 53 ? 3.324 -7.246 -4.234 1 98.75 53 GLU B CA 1
ATOM 1488 C C . GLU B 1 53 ? 2.344 -6.969 -5.371 1 98.75 53 GLU B C 1
ATOM 1490 O O . GLU B 1 53 ? 1.706 -7.891 -5.887 1 98.75 53 GLU B O 1
ATOM 1495 N N . ARG B 1 54 ? 2.244 -5.758 -5.812 1 98.5 54 ARG B N 1
ATOM 1496 C CA . ARG B 1 54 ? 1.371 -5.41 -6.93 1 98.5 54 ARG B CA 1
ATOM 1497 C C . ARG B 1 54 ? 1.904 -5.98 -8.242 1 98.5 54 ARG B C 1
ATOM 1499 O O . ARG B 1 54 ? 1.131 -6.449 -9.078 1 98.5 54 ARG B O 1
ATOM 1506 N N . ASP B 1 55 ? 3.191 -5.848 -8.461 1 98.75 55 ASP B N 1
ATOM 1507 C CA . ASP B 1 55 ? 3.768 -6.473 -9.648 1 98.75 55 ASP B CA 1
ATOM 1508 C C . ASP B 1 55 ? 3.418 -7.957 -9.719 1 98.75 55 ASP B C 1
ATOM 1510 O O . ASP B 1 55 ? 3.049 -8.461 -10.781 1 98.75 55 ASP B O 1
ATOM 1514 N N . TYR B 1 56 ? 3.574 -8.586 -8.539 1 98.88 56 TYR B N 1
ATOM 1515 C CA . TYR B 1 56 ? 3.238 -10.008 -8.453 1 98.88 56 TYR B CA 1
ATOM 1516 C C . TYR B 1 56 ? 1.773 -10.242 -8.797 1 98.88 56 TYR B C 1
ATOM 1518 O O . TYR B 1 56 ? 1.453 -11.109 -9.617 1 98.88 56 TYR B O 1
ATOM 1526 N N . ALA B 1 57 ? 0.939 -9.422 -8.25 1 98.69 57 ALA B N 1
ATOM 1527 C CA . ALA B 1 57 ? -0.501 -9.594 -8.414 1 98.69 57 ALA B CA 1
ATOM 1528 C C . ALA B 1 57 ? -0.922 -9.328 -9.859 1 98.69 57 ALA B C 1
ATOM 1530 O O . ALA B 1 57 ? -1.857 -9.953 -10.367 1 98.69 57 ALA B O 1
ATOM 1531 N N . ARG B 1 58 ? -0.168 -8.484 -10.555 1 98.56 58 ARG B N 1
ATOM 1532 C CA . ARG B 1 58 ? -0.616 -8.008 -11.859 1 98.56 58 ARG B CA 1
ATOM 1533 C C . ARG B 1 58 ? 0.09 -8.75 -12.992 1 98.56 58 ARG B C 1
ATOM 1535 O O . ARG B 1 58 ? -0.414 -8.812 -14.109 1 98.56 58 ARG B O 1
ATOM 1542 N N . LYS B 1 59 ? 1.229 -9.359 -12.719 1 98.62 59 LYS B N 1
ATOM 1543 C CA . LYS B 1 59 ? 2.061 -9.734 -13.859 1 98.62 59 LYS B CA 1
ATOM 1544 C C . LYS B 1 59 ? 2.428 -11.211 -13.812 1 98.62 59 LYS B C 1
ATOM 1546 O O . LYS B 1 59 ? 3.195 -11.695 -14.648 1 98.62 59 LYS B O 1
ATOM 1551 N N . VAL B 1 60 ? 1.975 -11.945 -12.852 1 98.31 60 VAL B N 1
ATOM 1552 C CA . VAL B 1 60 ? 2.34 -13.359 -12.797 1 98.31 60 VAL B CA 1
ATOM 1553 C C . VAL B 1 60 ? 1.154 -14.219 -13.234 1 98.31 60 VAL B C 1
ATOM 1555 O O . VAL B 1 60 ? 1.043 -14.578 -14.414 1 98.31 60 VAL B O 1
ATOM 1558 N N . ILE B 1 61 ? 0.157 -14.336 -12.391 1 97.31 61 ILE B N 1
ATOM 1559 C CA . ILE B 1 61 ? -0.922 -15.266 -12.711 1 97.31 61 ILE B CA 1
ATOM 1560 C C . ILE B 1 61 ? -1.759 -14.711 -13.859 1 97.31 61 ILE B C 1
ATOM 1562 O O . ILE B 1 61 ? -2.203 -15.461 -14.727 1 97.31 61 ILE B O 1
ATOM 1566 N N . LEU B 1 62 ? -1.979 -13.461 -13.977 1 98.06 62 LEU B N 1
ATOM 1567 C CA . LEU B 1 62 ? -2.805 -12.844 -15.008 1 98.06 62 LEU B CA 1
ATOM 1568 C C . LEU B 1 62 ? -2.129 -12.938 -16.375 1 98.06 62 LEU B C 1
ATOM 1570 O O . LEU B 1 62 ? -2.781 -12.773 -17.406 1 98.06 62 LEU B O 1
ATOM 1574 N N . MET B 1 63 ? -0.856 -13.195 -16.297 1 97.88 63 MET B N 1
ATOM 1575 C CA . MET B 1 63 ? -0.117 -13.32 -17.547 1 97.88 63 MET B CA 1
ATOM 1576 C C . MET B 1 63 ? 0.313 -14.766 -17.781 1 97.88 63 MET B C 1
ATOM 1578 O O . MET B 1 63 ? 1.203 -15.031 -18.594 1 97.88 63 MET B O 1
ATOM 1582 N N . ASP B 1 64 ? -0.24 -15.656 -17.031 1 96.69 64 ASP B N 1
ATOM 1583 C CA . ASP B 1 64 ? -0.055 -17.094 -17.156 1 96.69 64 ASP B CA 1
ATOM 1584 C C . ASP B 1 64 ? 1.398 -17.484 -16.891 1 96.69 64 ASP B C 1
ATOM 1586 O O . ASP B 1 64 ? 1.96 -18.328 -17.594 1 96.69 64 ASP B O 1
ATOM 1590 N N . ARG B 1 65 ? 1.978 -16.812 -15.93 1 97.31 65 ARG B N 1
ATOM 1591 C CA . ARG B 1 65 ? 3.342 -17.125 -15.508 1 97.31 65 ARG B CA 1
ATOM 1592 C C . ARG B 1 65 ? 3.35 -17.953 -14.227 1 97.31 65 ARG B C 1
ATOM 1594 O O . ARG B 1 65 ? 2.367 -17.969 -13.484 1 97.31 65 ARG B O 1
ATOM 1601 N N . SER B 1 66 ? 4.457 -18.641 -14.047 1 96.12 66 SER B N 1
ATOM 1602 C CA . SER B 1 66 ? 4.727 -19.344 -12.797 1 96.12 66 SER B CA 1
ATOM 1603 C C . SER B 1 66 ? 5.672 -18.547 -11.906 1 96.12 66 SER B C 1
ATOM 1605 O O . SER B 1 66 ? 6.711 -18.062 -12.367 1 96.12 66 SER B O 1
ATOM 1607 N N . SER B 1 67 ? 5.348 -18.484 -10.633 1 97.75 67 SER B N 1
ATOM 1608 C CA . SER B 1 67 ? 6.211 -17.766 -9.695 1 97.75 67 SER B CA 1
ATOM 1609 C C . SER B 1 67 ? 7.586 -18.422 -9.602 1 97.75 67 SER B C 1
ATOM 1611 O O . SER B 1 67 ? 8.594 -17.75 -9.414 1 97.75 67 SER B O 1
ATOM 1613 N N . ARG B 1 68 ? 7.602 -19.688 -9.75 1 97.44 68 ARG B N 1
ATOM 1614 C CA . ARG B 1 68 ? 8.836 -20.453 -9.586 1 97.44 68 ARG B CA 1
ATOM 1615 C C . ARG B 1 68 ? 9.742 -20.281 -10.797 1 97.44 68 ARG B C 1
ATOM 1617 O O . ARG B 1 68 ? 10.969 -20.25 -10.664 1 97.44 68 ARG B O 1
ATOM 1624 N N . ASP B 1 69 ? 9.117 -20.094 -11.977 1 98 69 ASP B N 1
ATOM 1625 C CA . ASP B 1 69 ? 9.898 -20.125 -13.211 1 98 69 ASP B CA 1
ATOM 1626 C C . ASP B 1 69 ? 10.031 -18.719 -13.805 1 98 69 ASP B C 1
ATOM 1628 O O . ASP B 1 69 ? 10.586 -18.547 -14.891 1 98 69 ASP B O 1
ATOM 1632 N N . THR B 1 70 ? 9.516 -17.75 -13.203 1 98.75 70 THR B N 1
ATOM 1633 C CA . THR B 1 70 ? 9.578 -16.391 -13.688 1 98.75 70 THR B CA 1
ATOM 1634 C C . THR B 1 70 ? 10.648 -15.594 -12.938 1 98.75 70 THR B C 1
ATOM 1636 O O . THR B 1 70 ? 10.711 -15.641 -11.703 1 98.75 70 THR B O 1
ATOM 1639 N N . ALA B 1 71 ? 11.469 -14.969 -13.719 1 98.94 71 ALA B N 1
ATOM 1640 C CA . ALA B 1 71 ? 12.508 -14.141 -13.109 1 98.94 71 ALA B CA 1
ATOM 1641 C C . ALA B 1 71 ? 11.945 -12.805 -12.641 1 98.94 71 ALA B C 1
ATOM 1643 O O . ALA B 1 71 ? 11.055 -12.242 -13.273 1 98.94 71 ALA B O 1
ATOM 1644 N N . VAL B 1 72 ? 12.5 -12.25 -11.57 1 98.94 72 VAL B N 1
ATOM 1645 C CA . VAL B 1 72 ? 12.141 -10.938 -11.047 1 98.94 72 VAL B CA 1
ATOM 1646 C C . VAL B 1 72 ? 12.25 -9.891 -12.148 1 98.94 72 VAL B C 1
ATOM 1648 O O . VAL B 1 72 ? 11.391 -9.016 -12.273 1 98.94 72 VAL B O 1
ATOM 1651 N N . ALA B 1 73 ? 13.227 -10 -13.008 1 98.81 73 ALA B N 1
ATOM 1652 C CA . ALA B 1 73 ? 13.469 -9.047 -14.086 1 98.81 73 ALA B CA 1
ATOM 1653 C C . ALA B 1 73 ? 12.273 -8.969 -15.031 1 98.81 73 ALA B C 1
ATOM 1655 O O . ALA B 1 73 ? 12.047 -7.941 -15.672 1 98.81 73 ALA B O 1
ATOM 1656 N N . ASP B 1 74 ? 11.523 -9.984 -15.117 1 98.75 74 ASP B N 1
ATOM 1657 C CA . ASP B 1 74 ? 10.406 -10.055 -16.062 1 98.75 74 ASP B CA 1
ATOM 1658 C C . ASP B 1 74 ? 9.195 -9.289 -15.539 1 98.75 74 ASP B C 1
ATOM 1660 O O . ASP B 1 74 ? 8.266 -9 -16.297 1 98.75 74 ASP B O 1
ATOM 1664 N N . ILE B 1 75 ? 9.188 -8.984 -14.219 1 98.81 75 ILE B N 1
ATOM 1665 C CA . ILE B 1 75 ? 7.961 -8.383 -13.719 1 98.81 75 ILE B CA 1
ATOM 1666 C C . ILE B 1 75 ? 8.289 -7.082 -12.984 1 98.81 75 ILE B C 1
ATOM 1668 O O . ILE B 1 75 ? 7.391 -6.297 -12.664 1 98.81 75 ILE B O 1
ATOM 1672 N N . MET B 1 76 ? 9.562 -6.805 -12.711 1 98.81 76 MET B N 1
ATOM 1673 C CA . MET B 1 76 ? 9.945 -5.625 -11.938 1 98.81 76 MET B CA 1
ATOM 1674 C C . MET B 1 76 ? 9.617 -4.348 -12.695 1 98.81 76 MET B C 1
ATOM 1676 O O . MET B 1 76 ? 9.492 -4.363 -13.922 1 98.81 76 MET B O 1
ATOM 1680 N N . ALA B 1 77 ? 9.406 -3.289 -11.984 1 98.38 77 ALA B N 1
ATOM 1681 C CA . ALA B 1 77 ? 9.328 -1.968 -12.609 1 98.38 77 ALA B CA 1
ATOM 1682 C C . ALA B 1 77 ? 10.719 -1.397 -12.859 1 98.38 77 ALA B C 1
ATOM 1684 O O . ALA B 1 77 ? 11.578 -1.423 -11.969 1 98.38 77 ALA B O 1
ATOM 1685 N N . ALA B 1 78 ? 10.961 -0.904 -14.016 1 97.38 78 ALA B N 1
ATOM 1686 C CA . ALA B 1 78 ? 12.195 -0.251 -14.461 1 97.38 78 ALA B CA 1
ATOM 1687 C C . ALA B 1 78 ? 11.906 0.777 -15.555 1 97.38 78 ALA B C 1
ATOM 1689 O O . ALA B 1 78 ? 11.109 0.526 -16.453 1 97.38 78 ALA B O 1
ATOM 1690 N N . PRO B 1 79 ? 12.445 2.062 -15.539 1 94.81 79 PRO B N 1
ATOM 1691 C CA . PRO B 1 79 ? 13.344 2.574 -14.5 1 94.81 79 PRO B CA 1
ATOM 1692 C C . PRO B 1 79 ? 12.617 2.832 -13.172 1 94.81 79 PRO B C 1
ATOM 1694 O O . PRO B 1 79 ? 11.398 2.965 -13.148 1 94.81 79 PRO B O 1
ATOM 1697 N N . VAL B 1 80 ? 13.352 2.842 -12.078 1 95.94 80 VAL B N 1
ATOM 1698 C CA . VAL B 1 80 ? 12.82 3.047 -10.734 1 95.94 80 VAL B CA 1
ATOM 1699 C C . VAL B 1 80 ? 12.734 4.543 -10.438 1 95.94 80 VAL B C 1
ATOM 1701 O O . VAL B 1 80 ? 13.656 5.297 -10.742 1 95.94 80 VAL B O 1
ATOM 1704 N N . ILE B 1 81 ? 11.633 4.961 -9.914 1 97.94 81 ILE B N 1
ATOM 1705 C CA . ILE B 1 81 ? 11.508 6.324 -9.414 1 97.94 81 ILE B CA 1
ATOM 1706 C C . ILE B 1 81 ? 12.188 6.434 -8.047 1 97.94 81 ILE B C 1
ATOM 1708 O O . ILE B 1 81 ? 11.906 5.641 -7.145 1 97.94 81 ILE B O 1
ATOM 1712 N N . THR B 1 82 ? 13.062 7.34 -7.93 1 98.31 82 THR B N 1
ATOM 1713 C CA . THR B 1 82 ? 13.812 7.492 -6.691 1 98.31 82 THR B CA 1
ATOM 1714 C C . THR B 1 82 ? 13.695 8.922 -6.164 1 98.31 82 THR B C 1
ATOM 1716 O O . THR B 1 82 ? 13.227 9.812 -6.871 1 98.31 82 THR B O 1
ATOM 1719 N N . VAL B 1 83 ? 14.102 9.102 -4.941 1 98.31 83 VAL B N 1
ATOM 1720 C CA . VAL B 1 83 ? 14.266 10.422 -4.344 1 98.31 83 VAL B CA 1
ATOM 1721 C C . VAL B 1 83 ? 15.648 10.539 -3.705 1 98.31 83 VAL B C 1
ATOM 1723 O O . VAL B 1 83 ? 16.391 9.555 -3.629 1 98.31 83 VAL B O 1
ATOM 1726 N N . THR B 1 84 ? 15.992 11.734 -3.277 1 98.31 84 THR B N 1
ATOM 1727 C CA . THR B 1 84 ? 17.266 11.961 -2.607 1 98.31 84 THR B CA 1
ATOM 1728 C C . THR B 1 84 ? 17.078 12.117 -1.104 1 98.31 84 THR B C 1
ATOM 1730 O O . THR B 1 84 ? 15.945 12.32 -0.638 1 98.31 84 THR B O 1
ATOM 1733 N N . PRO B 1 85 ? 18.141 12.047 -0.322 1 97.19 85 PRO B N 1
ATOM 1734 C CA . PRO B 1 85 ? 18.016 12.211 1.128 1 97.19 85 PRO B CA 1
ATOM 1735 C C . PRO B 1 85 ? 17.438 13.57 1.521 1 97.19 85 PRO B C 1
ATOM 1737 O O . PRO B 1 85 ? 16.875 13.719 2.607 1 97.19 85 PRO B O 1
ATOM 1740 N N . THR B 1 86 ? 17.5 14.57 0.63 1 97.81 86 THR B N 1
ATOM 1741 C CA . THR B 1 86 ? 17.078 15.922 0.977 1 97.81 86 THR B CA 1
ATOM 1742 C C . THR B 1 86 ? 15.648 16.172 0.508 1 97.81 86 THR B C 1
ATOM 1744 O O . THR B 1 86 ? 15.094 17.25 0.74 1 97.81 86 THR B O 1
ATOM 1747 N N . THR B 1 87 ? 15.062 15.211 -0.196 1 98 87 THR B N 1
ATOM 1748 C CA . THR B 1 87 ? 13.672 15.352 -0.613 1 98 87 THR B CA 1
ATOM 1749 C C . THR B 1 87 ? 12.75 15.484 0.6 1 98 87 THR B C 1
ATOM 1751 O O . THR B 1 87 ? 12.859 14.711 1.554 1 98 87 THR B O 1
ATOM 1754 N N . THR B 1 88 ? 11.852 16.469 0.611 1 97.25 88 THR B N 1
ATOM 1755 C CA . THR B 1 88 ? 11 16.734 1.758 1 97.25 88 THR B CA 1
ATOM 1756 C C . THR B 1 88 ? 9.875 15.711 1.861 1 97.25 88 THR B C 1
ATOM 1758 O O . THR B 1 88 ? 9.547 15.039 0.879 1 97.25 88 THR B O 1
ATOM 1761 N N . LEU B 1 89 ? 9.305 15.602 3.051 1 96.38 89 LEU B N 1
ATOM 1762 C CA . LEU B 1 89 ? 8.164 14.711 3.273 1 96.38 89 LEU B CA 1
ATOM 1763 C C . LEU B 1 89 ? 7.035 15.031 2.301 1 96.38 89 LEU B C 1
ATOM 1765 O O . LEU B 1 89 ? 6.461 14.125 1.693 1 96.38 89 LEU B O 1
ATOM 1769 N N . SER B 1 90 ? 6.75 16.297 2.146 1 96 90 SER B N 1
ATOM 1770 C CA . SER B 1 90 ? 5.68 16.719 1.249 1 96 90 SER B CA 1
ATOM 1771 C C . SER B 1 90 ? 5.953 16.266 -0.184 1 96 90 SER B C 1
ATOM 1773 O O . SER B 1 90 ? 5.059 15.766 -0.864 1 96 90 SER B O 1
ATOM 1775 N N . GLU B 1 91 ? 7.137 16.438 -0.652 1 97.5 91 GLU B N 1
ATOM 1776 C CA . GLU B 1 91 ? 7.504 16.031 -2.004 1 97.5 91 GLU B CA 1
ATOM 1777 C C . GLU B 1 91 ? 7.402 14.516 -2.164 1 97.5 91 GLU B C 1
ATOM 1779 O O . GLU B 1 91 ? 6.988 14.023 -3.217 1 97.5 91 GLU B O 1
ATOM 1784 N N . CYS B 1 92 ? 7.848 13.781 -1.151 1 98.31 92 CYS B N 1
ATOM 1785 C CA . CYS B 1 92 ? 7.711 12.328 -1.175 1 98.31 92 CYS B CA 1
ATOM 1786 C C . CYS B 1 92 ? 6.25 11.914 -1.299 1 98.31 92 CYS B C 1
ATOM 1788 O O . CYS B 1 92 ? 5.906 11.055 -2.107 1 98.31 92 CYS B O 1
ATOM 1790 N N . MET B 1 93 ? 5.383 12.562 -0.536 1 98.12 93 MET B N 1
ATOM 1791 C CA . MET B 1 93 ? 3.957 12.25 -0.566 1 98.12 93 MET B CA 1
ATOM 1792 C C . MET B 1 93 ? 3.354 12.578 -1.927 1 98.12 93 MET B C 1
ATOM 1794 O O . MET B 1 93 ? 2.516 11.836 -2.439 1 98.12 93 MET B O 1
ATOM 1798 N N . HIS B 1 94 ? 3.785 13.68 -2.535 1 97.88 94 HIS B N 1
ATOM 1799 C CA . HIS B 1 94 ? 3.328 14.023 -3.877 1 97.88 94 HIS B CA 1
ATOM 1800 C C . HIS B 1 94 ? 3.76 12.969 -4.891 1 97.88 94 HIS B C 1
ATOM 1802 O O . HIS B 1 94 ? 2.992 12.617 -5.789 1 97.88 94 HIS B O 1
ATOM 1808 N N . THR B 1 95 ? 4.969 12.5 -4.758 1 98.31 95 THR B N 1
ATOM 1809 C CA . THR B 1 95 ? 5.512 11.523 -5.695 1 98.31 95 THR B CA 1
ATOM 1810 C C . THR B 1 95 ? 4.715 10.227 -5.645 1 98.31 95 THR B C 1
ATOM 1812 O O . THR B 1 95 ? 4.316 9.695 -6.684 1 98.31 95 THR B O 1
ATOM 1815 N N . VAL B 1 96 ? 4.438 9.703 -4.395 1 98.19 96 VAL B N 1
ATOM 1816 C CA . VAL B 1 96 ? 3.74 8.422 -4.293 1 98.19 96 VAL B CA 1
ATOM 1817 C C . VAL B 1 96 ? 2.314 8.57 -4.82 1 98.19 96 VAL B C 1
ATOM 1819 O O . VAL B 1 96 ? 1.758 7.629 -5.391 1 98.19 96 VAL B O 1
ATOM 1822 N N . THR B 1 97 ? 1.679 9.711 -4.695 1 97 97 THR B N 1
ATOM 1823 C CA . THR B 1 97 ? 0.309 9.93 -5.145 1 97 97 THR B CA 1
ATOM 1824 C C . THR B 1 97 ? 0.261 10.109 -6.66 1 97 97 THR B C 1
ATOM 1826 O O . THR B 1 97 ? -0.558 9.484 -7.34 1 97 97 THR B O 1
ATOM 1829 N N . THR B 1 98 ? 1.19 10.914 -7.207 1 97.12 98 THR B N 1
ATOM 1830 C CA . THR B 1 98 ? 1.179 11.25 -8.625 1 97.12 98 THR B CA 1
ATOM 1831 C C . THR B 1 98 ? 1.616 10.062 -9.469 1 97.12 98 THR B C 1
ATOM 1833 O O . THR B 1 98 ? 1.067 9.828 -10.547 1 97.12 98 THR B O 1
ATOM 1836 N N . GLN B 1 99 ? 2.588 9.375 -8.984 1 97.5 99 GLN B N 1
ATOM 1837 C CA . GLN B 1 99 ? 3.135 8.258 -9.742 1 97.5 99 GLN B CA 1
ATOM 1838 C C . GLN B 1 99 ? 2.396 6.957 -9.422 1 97.5 99 GLN B C 1
ATOM 1840 O O . GLN B 1 99 ? 2.609 5.938 -10.078 1 97.5 99 GLN B O 1
ATOM 1845 N N . ARG B 1 100 ? 1.562 6.922 -8.344 1 96.62 100 ARG B N 1
ATOM 1846 C CA . ARG B 1 100 ? 0.765 5.785 -7.895 1 96.62 100 ARG B CA 1
ATOM 1847 C C . ARG B 1 100 ? 1.656 4.613 -7.496 1 96.62 100 ARG B C 1
ATOM 1849 O O . ARG B 1 100 ? 1.463 3.492 -7.965 1 96.62 100 ARG B O 1
ATOM 1856 N N . ILE B 1 101 ? 2.652 4.98 -6.664 1 97.94 101 ILE B N 1
ATOM 1857 C CA . ILE B 1 101 ? 3.574 3.973 -6.152 1 97.94 101 ILE B CA 1
ATOM 1858 C C . ILE B 1 101 ? 3.559 3.986 -4.625 1 97.94 101 ILE B C 1
ATOM 1860 O O . ILE B 1 101 ? 3.135 4.969 -4.012 1 97.94 101 ILE B O 1
ATOM 1864 N N . ARG B 1 102 ? 4.066 2.861 -3.992 1 98 102 ARG B N 1
ATOM 1865 C CA . ARG B 1 102 ? 3.998 2.75 -2.539 1 98 102 ARG B CA 1
ATOM 1866 C C . ARG B 1 102 ? 5.395 2.754 -1.923 1 98 102 ARG B C 1
ATOM 1868 O O . ARG B 1 102 ? 5.535 2.789 -0.698 1 98 102 ARG B O 1
ATOM 1875 N N . HIS B 1 103 ? 6.426 2.637 -2.742 1 98.12 103 HIS B N 1
ATOM 1876 C CA . HIS B 1 103 ? 7.793 2.551 -2.248 1 98.12 103 HIS B CA 1
ATOM 1877 C C . HIS B 1 103 ? 8.711 3.504 -3.006 1 98.12 103 HIS B C 1
ATOM 1879 O O . HIS B 1 103 ? 8.633 3.611 -4.23 1 98.12 103 HIS B O 1
ATOM 1885 N N . LEU B 1 104 ? 9.508 4.199 -2.264 1 98.12 104 LEU B N 1
ATOM 1886 C CA . LEU B 1 104 ? 10.438 5.191 -2.803 1 98.12 104 LEU B CA 1
ATOM 1887 C C . LEU B 1 104 ? 11.867 4.887 -2.377 1 98.12 104 LEU B C 1
ATOM 1889 O O . LEU B 1 104 ? 12.273 5.234 -1.267 1 98.12 104 LEU B O 1
ATOM 1893 N N . PRO B 1 105 ? 12.656 4.273 -3.25 1 98.12 105 PRO B N 1
ATOM 1894 C CA . PRO B 1 105 ? 14.078 4.18 -2.926 1 98.12 105 PRO B CA 1
ATOM 1895 C C . PRO B 1 105 ? 14.734 5.551 -2.758 1 98.12 105 PRO B C 1
ATOM 1897 O O . PRO B 1 105 ? 14.422 6.484 -3.5 1 98.12 105 PRO B O 1
ATOM 1900 N N . VAL B 1 106 ? 15.562 5.672 -1.773 1 98 106 VAL B N 1
ATOM 1901 C CA . VAL B 1 106 ? 16.344 6.875 -1.539 1 98 106 VAL B CA 1
ATOM 1902 C C . VAL B 1 106 ? 17.781 6.648 -1.991 1 98 106 VAL B C 1
ATOM 1904 O O . VAL B 1 106 ? 18.453 5.727 -1.519 1 98 106 VAL B O 1
ATOM 1907 N N . VAL B 1 107 ? 18.203 7.477 -2.887 1 97.75 107 VAL B N 1
ATOM 1908 C CA . VAL B 1 107 ? 19.5 7.301 -3.502 1 97.75 107 VAL B CA 1
ATOM 1909 C C . VAL B 1 107 ? 20.359 8.555 -3.287 1 97.75 107 VAL B C 1
ATOM 1911 O O . VAL B 1 107 ? 19.891 9.672 -3.518 1 97.75 107 VAL B O 1
ATOM 1914 N N . ASP B 1 108 ? 21.484 8.383 -2.762 1 96.75 108 ASP B N 1
ATOM 1915 C CA . ASP B 1 108 ? 22.5 9.43 -2.615 1 96.75 108 ASP B CA 1
ATOM 1916 C C . ASP B 1 108 ? 23.641 9.242 -3.617 1 96.75 108 ASP B C 1
ATOM 1918 O O . ASP B 1 108 ? 24.531 8.414 -3.404 1 96.75 108 ASP B O 1
ATOM 1922 N N . GLY B 1 109 ? 23.609 10.039 -4.727 1 94.31 109 GLY B N 1
ATOM 1923 C CA . GLY B 1 109 ? 24.5 9.742 -5.836 1 94.31 109 GLY B CA 1
ATOM 1924 C C . GLY B 1 109 ? 24.188 8.438 -6.531 1 94.31 109 GLY B C 1
ATOM 1925 O O . GLY B 1 109 ? 23.109 8.281 -7.102 1 94.31 109 GLY B O 1
ATOM 1926 N N . GLU B 1 110 ? 25.078 7.473 -6.418 1 92.19 110 GLU B N 1
ATOM 1927 C CA . GLU B 1 110 ? 24.844 6.184 -7.059 1 92.19 110 GLU B CA 1
ATOM 1928 C C . GLU B 1 110 ? 24.531 5.102 -6.027 1 92.19 110 GLU B C 1
ATOM 1930 O O . GLU B 1 110 ? 24.297 3.945 -6.387 1 92.19 110 GLU B O 1
ATOM 1935 N N . ARG B 1 111 ? 24.422 5.559 -4.82 1 95.56 111 ARG B N 1
ATOM 1936 C CA . ARG B 1 111 ? 24.281 4.586 -3.738 1 95.56 111 ARG B CA 1
ATOM 1937 C C . ARG B 1 111 ? 22.859 4.613 -3.162 1 95.56 111 ARG B C 1
ATOM 1939 O O . ARG B 1 111 ? 22.344 5.684 -2.832 1 95.56 111 ARG B O 1
ATOM 1946 N N . VAL B 1 112 ? 22.297 3.484 -3.127 1 97.38 112 VAL B N 1
ATOM 1947 C CA . VAL B 1 112 ? 21.031 3.359 -2.422 1 97.38 112 VAL B CA 1
ATOM 1948 C C . VAL B 1 112 ? 21.266 3.461 -0.916 1 97.38 112 VAL B C 1
ATOM 1950 O O . VAL B 1 112 ? 22.078 2.723 -0.357 1 97.38 112 VAL B O 1
ATOM 1953 N N . VAL B 1 113 ? 20.516 4.355 -0.239 1 96.38 113 VAL B N 1
ATOM 1954 C CA . VAL B 1 113 ? 20.797 4.547 1.182 1 96.38 113 VAL B CA 1
ATOM 1955 C C . VAL B 1 113 ? 19.578 4.117 2.004 1 96.38 113 VAL B C 1
ATOM 1957 O O . VAL B 1 113 ? 19.641 4.102 3.236 1 96.38 113 VAL B O 1
ATOM 1960 N N . GLY B 1 114 ? 18.469 3.775 1.359 1 96.75 114 GLY B N 1
ATOM 1961 C CA . GLY B 1 114 ? 17.281 3.281 2.053 1 96.75 114 GLY B CA 1
ATOM 1962 C C . GLY B 1 114 ? 16.047 3.252 1.178 1 96.75 114 GLY B C 1
ATOM 1963 O O . GLY B 1 114 ? 16.125 3.516 -0.024 1 96.75 114 GLY B O 1
ATOM 1964 N N . VAL B 1 115 ? 14.922 2.883 1.743 1 97.56 115 VAL B N 1
ATOM 1965 C CA . VAL B 1 115 ? 13.625 2.867 1.071 1 97.56 115 VAL B CA 1
ATOM 1966 C C . VAL B 1 115 ? 12.555 3.43 2.002 1 97.56 115 VAL B C 1
ATOM 1968 O O . VAL B 1 115 ? 12.516 3.096 3.188 1 97.56 115 VAL B O 1
ATOM 1971 N N . LEU B 1 116 ? 11.758 4.309 1.505 1 97.44 116 LEU B N 1
ATOM 1972 C CA . LEU B 1 116 ? 10.586 4.805 2.225 1 97.44 116 LEU B CA 1
ATOM 1973 C C . LEU B 1 116 ? 9.305 4.23 1.636 1 97.44 116 LEU B C 1
ATOM 1975 O O . LEU B 1 116 ? 9.117 4.246 0.418 1 97.44 116 LEU B O 1
ATOM 1979 N N . SER B 1 117 ? 8.484 3.674 2.449 1 97.5 117 SER B N 1
ATOM 1980 C CA . SER B 1 117 ? 7.176 3.211 2.006 1 97.5 117 SER B CA 1
ATOM 1981 C C . SER B 1 117 ? 6.098 4.246 2.299 1 97.5 117 SER B C 1
ATOM 1983 O O . SER B 1 117 ? 6.328 5.199 3.043 1 97.5 117 SER B O 1
ATOM 1985 N N . ILE B 1 118 ? 4.969 4.043 1.692 1 98.12 118 ILE B N 1
ATOM 1986 C CA . ILE B 1 118 ? 3.836 4.918 1.965 1 98.12 118 ILE B CA 1
ATOM 1987 C C . ILE B 1 118 ? 3.432 4.797 3.432 1 98.12 118 ILE B C 1
ATOM 1989 O O . ILE B 1 118 ? 2.975 5.77 4.039 1 98.12 118 ILE B O 1
ATOM 1993 N N . GLY B 1 119 ? 3.611 3.59 4.078 1 97.31 119 GLY B N 1
ATOM 1994 C CA . GLY B 1 119 ? 3.396 3.455 5.512 1 97.31 119 GLY B CA 1
ATOM 1995 C C . GLY B 1 119 ? 4.305 4.348 6.336 1 97.31 119 GLY B C 1
ATOM 1996 O O . GLY B 1 119 ? 3.873 4.922 7.34 1 97.31 119 GLY B O 1
ATOM 1997 N N . ASP B 1 120 ? 5.539 4.457 5.945 1 96.62 120 ASP B N 1
ATOM 1998 C CA . ASP B 1 120 ? 6.484 5.34 6.621 1 96.62 120 ASP B CA 1
ATOM 1999 C C . ASP B 1 120 ? 6.035 6.797 6.539 1 96.62 120 ASP B C 1
ATOM 2001 O O . ASP B 1 120 ? 6.195 7.555 7.496 1 96.62 120 ASP B O 1
ATOM 2005 N N . LEU B 1 121 ? 5.543 7.176 5.324 1 97.69 121 LEU B N 1
ATOM 2006 C CA . LEU B 1 121 ? 5.125 8.555 5.113 1 97.69 121 LEU B CA 1
ATOM 2007 C C . LEU B 1 121 ? 3.924 8.906 5.988 1 97.69 121 LEU B C 1
ATOM 2009 O O . LEU B 1 121 ? 3.879 9.977 6.594 1 97.69 121 LEU B O 1
ATOM 2013 N N . VAL B 1 122 ? 2.988 8.016 6.074 1 97.94 122 VAL B N 1
ATOM 2014 C CA . VAL B 1 122 ? 1.806 8.234 6.898 1 97.94 122 VAL B CA 1
ATOM 2015 C C . VAL B 1 122 ? 2.209 8.328 8.367 1 97.94 122 VAL B C 1
ATOM 2017 O O . VAL B 1 122 ? 1.745 9.211 9.094 1 97.94 122 VAL B O 1
ATOM 2020 N N . LYS B 1 123 ? 3.049 7.426 8.773 1 96.25 123 LYS B N 1
ATOM 2021 C CA . LYS B 1 123 ? 3.541 7.469 10.148 1 96.25 123 LYS B CA 1
ATOM 2022 C C . LYS B 1 123 ? 4.219 8.805 10.453 1 96.25 123 LYS B C 1
ATOM 2024 O O . LYS B 1 123 ? 4.051 9.359 11.539 1 96.25 123 LYS B O 1
ATOM 2029 N N . ALA B 1 124 ? 4.98 9.281 9.539 1 96.06 124 ALA B N 1
ATOM 2030 C CA . ALA B 1 124 ? 5.68 10.555 9.711 1 96.06 124 ALA B CA 1
ATOM 2031 C C . ALA B 1 124 ? 4.691 11.695 9.922 1 96.06 124 ALA B C 1
ATOM 2033 O O . ALA B 1 124 ? 4.938 12.602 10.719 1 96.06 124 ALA B O 1
ATOM 2034 N N . VAL B 1 125 ? 3.619 11.672 9.141 1 95.44 125 VAL B N 1
ATOM 2035 C CA . VAL B 1 125 ? 2.596 12.711 9.266 1 95.44 125 VAL B CA 1
ATOM 2036 C C . VAL B 1 125 ? 1.99 12.672 10.664 1 95.44 125 VAL B C 1
ATOM 2038 O O . VAL B 1 125 ? 1.811 13.719 11.297 1 95.44 125 VAL B O 1
ATOM 2041 N N . ILE B 1 126 ? 1.716 11.492 11.156 1 94.75 126 ILE B N 1
ATOM 2042 C CA . ILE B 1 126 ? 1.129 11.312 12.477 1 94.75 126 ILE B CA 1
ATOM 2043 C C . ILE B 1 126 ? 2.102 11.805 13.547 1 94.75 126 ILE B C 1
ATOM 2045 O O . ILE B 1 126 ? 1.698 12.492 14.492 1 94.75 126 ILE B O 1
ATOM 2049 N N . ASP B 1 127 ? 3.299 11.414 13.383 1 93.25 127 ASP B N 1
ATOM 2050 C CA . ASP B 1 127 ? 4.32 11.836 14.336 1 93.25 127 ASP B CA 1
ATOM 2051 C C . ASP B 1 127 ? 4.453 13.359 14.375 1 93.25 127 ASP B C 1
ATOM 2053 O O . ASP B 1 127 ? 4.629 13.945 15.438 1 93.25 127 ASP B O 1
ATOM 2057 N N . GLU B 1 128 ? 4.391 13.945 13.234 1 90.38 128 GLU B N 1
ATOM 2058 C CA . GLU B 1 128 ? 4.465 15.398 13.148 1 90.38 128 GLU B CA 1
ATOM 2059 C C . GLU B 1 128 ? 3.281 16.047 13.859 1 90.38 128 GLU B C 1
ATOM 2061 O O . GLU B 1 128 ? 3.438 17.078 14.531 1 90.38 128 GLU B O 1
ATOM 2066 N N . GLN B 1 129 ? 2.135 15.555 13.695 1 86.62 129 GLN B N 1
ATOM 2067 C CA . GLN B 1 129 ? 0.944 16.078 14.352 1 86.62 129 GLN B CA 1
ATOM 2068 C C . GLN B 1 129 ? 1.058 15.938 15.875 1 86.62 129 GLN B C 1
ATOM 2070 O O . GLN B 1 129 ? 0.705 16.859 16.609 1 86.62 129 GLN B O 1
ATOM 2075 N N . SER B 1 130 ? 1.521 14.828 16.297 1 88.31 130 SER B N 1
ATOM 2076 C CA . SER B 1 130 ? 1.696 14.602 17.734 1 88.31 130 SER B CA 1
ATOM 2077 C C . SER B 1 130 ? 2.686 15.594 18.328 1 88.31 130 SER B C 1
ATOM 2079 O O . SER B 1 130 ? 2.475 16.094 19.438 1 88.31 130 SER B O 1
ATOM 2081 N N . GLU B 1 131 ? 3.707 15.844 17.609 1 87.75 131 GLU B N 1
ATOM 2082 C CA . GLU B 1 131 ? 4.707 16.812 18.062 1 87.75 131 GLU B CA 1
ATOM 2083 C C . GLU B 1 131 ? 4.117 18.219 18.172 1 87.75 131 GLU B C 1
ATOM 2085 O O . GLU B 1 131 ? 4.426 18.953 19.109 1 87.75 131 GLU B O 1
ATOM 2090 N N . GLU B 1 132 ? 3.312 18.578 17.234 1 85.5 132 GLU B N 1
ATOM 2091 C CA . GLU B 1 132 ? 2.666 19.875 17.25 1 85.5 132 GLU B CA 1
ATOM 2092 C C . GLU B 1 132 ? 1.713 20.016 18.422 1 85.5 132 GLU B C 1
ATOM 2094 O O . GLU B 1 132 ? 1.667 21.062 19.078 1 85.5 132 GLU B O 1
ATOM 2099 N N . ILE B 1 133 ? 1.042 19 18.719 1 84.56 133 ILE B N 1
ATOM 2100 C CA . ILE B 1 133 ? 0.102 19.016 19.828 1 84.56 133 ILE B CA 1
ATOM 2101 C C . ILE B 1 133 ? 0.867 19.141 21.141 1 84.56 133 ILE B C 1
ATOM 2103 O O . ILE B 1 133 ? 0.454 19.875 22.047 1 84.56 133 ILE B O 1
ATOM 2107 N N . GLU B 1 134 ? 1.892 18.438 21.203 1 87.19 134 GLU B N 1
ATOM 2108 C CA . GLU B 1 134 ? 2.717 18.516 22.406 1 87.19 134 GLU B CA 1
ATOM 2109 C C . GLU B 1 134 ? 3.279 19.922 22.609 1 87.19 134 GLU B C 1
ATOM 2111 O O . GLU B 1 134 ? 3.34 20.406 23.734 1 87.19 134 GLU B O 1
ATOM 2116 N N . GLN B 1 135 ? 3.65 20.531 21.594 1 86.94 135 GLN B N 1
ATOM 2117 C CA . GLN B 1 135 ? 4.172 21.891 21.656 1 86.94 135 GLN B CA 1
ATOM 2118 C C . GLN B 1 135 ? 3.088 22.875 22.109 1 86.94 135 GLN B C 1
ATOM 2120 O O . GLN B 1 135 ? 3.346 23.75 22.922 1 86.94 135 GLN B O 1
ATOM 2125 N N . LEU B 1 136 ? 1.875 22.672 21.641 1 85.25 136 LEU B N 1
ATOM 2126 C CA . LEU B 1 136 ? 0.759 23.547 21.984 1 85.25 136 LEU B CA 1
ATOM 2127 C C . LEU B 1 136 ? 0.378 23.375 23.453 1 85.25 136 LEU B C 1
ATOM 2129 O O . LEU B 1 136 ? 0.064 24.359 24.125 1 85.25 136 LEU B O 1
ATOM 2133 N N . GLN B 1 137 ? 0.496 22.188 23.859 1 87.44 137 GLN B N 1
ATOM 2134 C CA . GLN B 1 137 ? 0.172 21.906 25.25 1 87.44 137 GLN B CA 1
ATOM 2135 C C . GLN B 1 137 ? 1.229 22.484 26.188 1 87.44 137 GLN B C 1
ATOM 2137 O O . GLN B 1 137 ? 0.904 23 27.266 1 87.44 137 GLN B O 1
ATOM 2142 N N . THR B 1 138 ? 2.471 22.406 25.859 1 88.12 138 THR B N 1
ATOM 2143 C CA . THR B 1 138 ? 3.562 22.969 26.641 1 88.12 138 THR B CA 1
ATOM 2144 C C . THR B 1 138 ? 3.451 24.484 26.719 1 88.12 138 THR B C 1
ATOM 2146 O O . THR B 1 138 ? 3.756 25.078 27.766 1 88.12 138 THR B O 1
ATOM 2149 N N . TYR B 1 139 ? 2.967 25.109 25.703 1 84.56 139 TYR B N 1
ATOM 2150 C CA . TYR B 1 139 ? 2.793 26.562 25.672 1 84.56 139 TYR B CA 1
ATOM 2151 C C . TYR B 1 139 ? 1.629 27 26.547 1 84.56 139 TYR B C 1
ATOM 2153 O O . TYR B 1 139 ? 1.67 28.062 27.156 1 84.56 139 TYR B O 1
ATOM 2161 N N . ILE B 1 140 ? 0.7 26.078 26.641 1 82.94 140 ILE B N 1
ATOM 2162 C CA . ILE B 1 140 ? -0.481 26.438 27.422 1 82.94 140 ILE B CA 1
ATOM 2163 C C . ILE B 1 140 ? -0.202 26.219 28.906 1 82.94 140 ILE B C 1
ATOM 2165 O O . ILE B 1 140 ? -0.672 26.984 29.75 1 82.94 140 ILE B O 1
ATOM 2169 N N . THR B 1 141 ? 0.454 25.172 29.188 1 77.81 141 THR B N 1
ATOM 2170 C CA . THR B 1 141 ? 0.722 24.906 30.594 1 77.81 141 THR B CA 1
ATOM 2171 C C . THR B 1 141 ? 1.806 25.844 31.141 1 77.81 141 THR B C 1
ATOM 2173 O O . THR B 1 141 ? 1.889 26.078 32.344 1 77.81 141 THR B O 1
ATOM 2176 N N . ARG B 1 142 ? 2.332 26.734 30.281 1 64 142 ARG B N 1
ATOM 2177 C CA . ARG B 1 142 ? 3.223 27.766 30.797 1 64 142 ARG B CA 1
ATOM 2178 C C . ARG B 1 142 ? 2.484 29.094 30.969 1 64 142 ARG B C 1
ATOM 2180 O O . ARG B 1 142 ? 1.54 29.391 30.234 1 64 142 ARG B O 1
#

Organism: NCBI:txid634155

pLDDT: mean 95.37, std 5.66, range [64.0, 98.94]